Protein AF-A0A6G2DWQ7-F1 (afdb_monomer_lite)

pLDDT: mean 88.45, std 13.05, range [46.72, 98.81]

Organism: Streptococcus pneumoniae (NCBI:txid1313)

Sequence (222 aa):
SEDDTTKKSNIFIDNVEMYQLSKGNSYKKIWRDDFDGEQLNKKYWGYELGSIRGWEQQHYVRSDENVFLRSGNLVLRATNRSKEDQYFNPRNNHRKVVYNSGSVRTHGKVEFLYGKLEMRAKLPKGQGVFPAFWTLGSDFTLDGKINPVQGRGWPSTGEIDIMELVGERNSNGSGNKTVYQTLHYGQSDNDDGKFAGRGTAFKLSSGNFNDSYHTFSIDWYK

InterPro domains:
  IPR000757 Beta-glucanase-like, N-terminal domain [PF00722] (62-221)
  IPR000757 Beta-glucanase-like, N-terminal domain [PS51762] (6-222)
  IPR013320 Concanavalin A-like lectin/glucanase domain superfamily [SSF49899] (21-221)
  IPR050546 Glycosyl Hydrolase Family 16 [PTHR10963] (19-220)

Secondary structure (DSSP, 8-state):
---HHHHHTEEEEEEEEEEEEETTTEEEEEEEE---SSS--TTT-EE--BS-STT-SEEE---TTTEEE-SS-EEEE-EEPPGGG-EEETTEEEEEE-EEE--EE-TTT----SEEEEEEEE---STT---EEEEE-TT--TTS---TTS-PPTTTT-EEEEEEE---SSTTSSGGGEEEEEEE--SSTT---TTTT--EEEE-SSS-TTTS-EEEEEEE--

Foldseek 3Di:
DDDPQQLQQKKWWQKKWFWAQDDPRDTDTDDMDQLPDFADDPLFKDWDAQLQDDQAQETEDPDCVAFGGDPSTTMGGKAFDDPVPKAGRPVGNVGINGIYITDMDRAPRDDDDAFKIKIKMQHHAAAARKDWDKDWANQDDRPQDDDPVRDDGPPQRKMWTLWIAHHYHPRPDFRQFKTKIAIFHDPDPPDPRPHPGVIDMDGDPDDGSNVDIDMGMDHGDD

Structure (mmCIF, N/CA/C/O backbone):
data_AF-A0A6G2DWQ7-F1
#
_entry.id   AF-A0A6G2DWQ7-F1
#
loop_
_atom_site.group_PDB
_atom_site.id
_atom_site.type_symbol
_atom_site.label_atom_id
_atom_site.label_alt_id
_atom_site.label_comp_id
_atom_site.label_asym_id
_atom_site.label_entity_id
_atom_site.label_seq_id
_atom_site.pdbx_PDB_ins_code
_atom_site.Cartn_x
_atom_site.Cartn_y
_atom_site.Cartn_z
_atom_site.occupancy
_atom_site.B_iso_or_equiv
_atom_site.auth_seq_id
_atom_site.auth_comp_id
_atom_site.auth_asym_id
_atom_site.auth_atom_id
_atom_site.pdbx_PDB_model_num
ATOM 1 N N . SER A 1 1 ? 20.137 -15.050 -0.467 1.00 46.72 1 SER A N 1
ATOM 2 C CA . SER A 1 1 ? 20.231 -13.866 0.410 1.00 46.72 1 SER A CA 1
ATOM 3 C C . SER A 1 1 ? 19.825 -12.653 -0.406 1.00 46.72 1 SER A C 1
ATOM 5 O O . SER A 1 1 ? 20.365 -12.462 -1.481 1.00 46.72 1 SER A O 1
ATOM 7 N N . GLU A 1 2 ? 18.832 -11.883 0.037 1.00 54.53 2 GLU A N 1
ATOM 8 C CA . GLU A 1 2 ? 18.524 -10.583 -0.583 1.00 54.53 2 GLU A CA 1
ATOM 9 C C . GLU A 1 2 ? 19.573 -9.561 -0.143 1.00 54.53 2 GLU A C 1
ATOM 11 O O . GLU A 1 2 ? 19.921 -9.528 1.044 1.00 54.53 2 GLU A O 1
ATOM 16 N N . ASP A 1 3 ? 20.073 -8.754 -1.079 1.00 53.94 3 ASP A N 1
ATOM 17 C CA . ASP A 1 3 ? 20.994 -7.665 -0.763 1.00 53.94 3 ASP A CA 1
ATOM 18 C C . ASP A 1 3 ? 20.258 -6.537 -0.011 1.00 53.94 3 ASP A C 1
ATOM 20 O O . ASP A 1 3 ? 19.042 -6.360 -0.124 1.00 53.94 3 ASP A O 1
ATOM 24 N N . ASP A 1 4 ? 20.998 -5.804 0.814 1.00 60.66 4 ASP A N 1
ATOM 25 C CA . ASP A 1 4 ? 20.498 -4.750 1.697 1.00 60.66 4 ASP A CA 1
ATOM 26 C C . ASP A 1 4 ? 19.701 -3.650 0.961 1.00 60.66 4 ASP A C 1
ATOM 28 O O . ASP A 1 4 ? 18.716 -3.132 1.484 1.00 60.66 4 ASP A O 1
ATOM 32 N N . THR A 1 5 ? 20.052 -3.337 -0.287 1.00 60.12 5 THR A N 1
ATOM 33 C CA . THR A 1 5 ? 19.322 -2.390 -1.140 1.00 60.12 5 THR A CA 1
ATOM 34 C C . THR A 1 5 ? 17.927 -2.900 -1.501 1.00 60.12 5 THR A C 1
ATOM 36 O O . THR A 1 5 ? 16.955 -2.164 -1.338 1.00 60.12 5 THR A O 1
ATOM 39 N N . THR A 1 6 ? 17.795 -4.178 -1.874 1.00 58.31 6 THR A N 1
ATOM 40 C CA . THR A 1 6 ? 16.492 -4.797 -2.181 1.00 58.31 6 THR A CA 1
ATOM 41 C C . THR A 1 6 ? 15.595 -4.934 -0.952 1.00 58.31 6 THR A C 1
ATOM 43 O O . THR A 1 6 ? 14.380 -4.814 -1.056 1.00 58.31 6 THR A O 1
ATOM 46 N N . LYS A 1 7 ? 16.166 -5.112 0.247 1.00 62.41 7 LYS A N 1
ATOM 47 C CA . LYS A 1 7 ? 15.385 -5.102 1.497 1.00 62.41 7 LYS A CA 1
ATOM 48 C C . LYS A 1 7 ? 14.864 -3.711 1.846 1.00 62.41 7 LYS A C 1
ATOM 50 O O . LYS A 1 7 ? 13.777 -3.591 2.406 1.00 62.41 7 LYS A O 1
ATOM 55 N N . LYS A 1 8 ? 15.628 -2.666 1.523 1.00 77.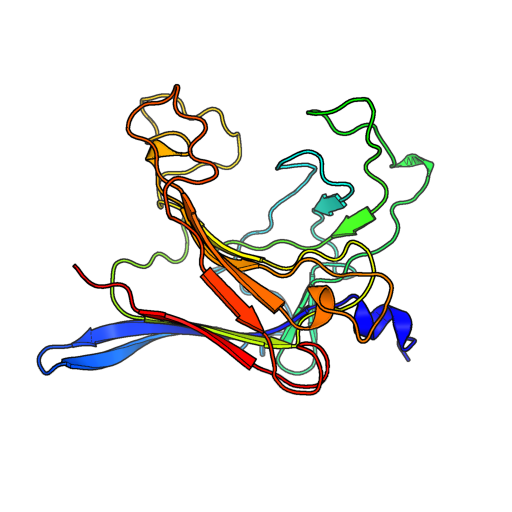06 8 LYS A N 1
ATOM 56 C CA . LYS A 1 8 ? 15.251 -1.269 1.772 1.00 77.06 8 LYS A CA 1
ATOM 57 C C . LYS A 1 8 ? 14.134 -0.787 0.845 1.00 77.06 8 LYS A C 1
ATOM 59 O O . LYS A 1 8 ? 13.400 0.104 1.243 1.00 77.06 8 LYS A O 1
ATOM 64 N N . SER A 1 9 ? 13.951 -1.387 -0.330 1.00 80.25 9 SER A N 1
ATOM 65 C CA . SER A 1 9 ? 12.860 -1.046 -1.260 1.00 80.25 9 SER A CA 1
ATOM 66 C C . SER A 1 9 ? 11.524 -1.740 -0.978 1.00 80.25 9 SER A C 1
ATOM 68 O O . SER A 1 9 ? 10.535 -1.419 -1.634 1.00 80.25 9 SER A O 1
ATOM 70 N N . ASN A 1 10 ? 11.473 -2.680 -0.031 1.00 92.12 10 ASN A N 1
ATOM 71 C CA . ASN A 1 10 ? 10.273 -3.470 0.244 1.00 92.12 10 ASN A CA 1
ATOM 72 C C . ASN A 1 10 ? 9.452 -2.867 1.385 1.00 92.12 10 ASN A C 1
ATOM 74 O O . ASN A 1 10 ? 10.012 -2.430 2.393 1.00 92.12 10 ASN A O 1
ATOM 78 N N . ILE A 1 11 ? 8.127 -2.934 1.263 1.00 96.50 11 ILE A N 1
ATOM 79 C CA . ILE A 1 11 ? 7.237 -2.861 2.426 1.00 96.50 11 ILE A CA 1
ATOM 80 C C . ILE A 1 11 ? 7.021 -4.276 2.964 1.00 96.50 11 ILE A C 1
ATOM 82 O O . ILE A 1 11 ? 6.796 -5.210 2.194 1.00 96.50 11 ILE A O 1
ATOM 86 N N . PHE A 1 12 ? 7.098 -4.422 4.284 1.00 97.62 12 PHE A N 1
ATOM 87 C CA . PHE A 1 12 ? 6.761 -5.654 4.994 1.00 97.62 12 PHE A CA 1
ATOM 88 C C . PHE A 1 12 ? 5.540 -5.372 5.858 1.00 97.62 12 PHE A C 1
ATOM 90 O O . PHE A 1 12 ? 5.636 -4.594 6.807 1.00 97.62 12 PHE A O 1
ATOM 97 N N . ILE A 1 13 ? 4.402 -5.957 5.504 1.00 98.75 13 ILE A N 1
ATOM 98 C CA . ILE A 1 13 ? 3.131 -5.785 6.202 1.00 98.75 13 ILE A CA 1
ATOM 99 C C . ILE A 1 13 ? 2.901 -7.032 7.045 1.00 98.75 13 ILE A C 1
ATOM 101 O O . ILE A 1 13 ? 2.758 -8.123 6.506 1.00 98.75 13 ILE A O 1
ATOM 105 N N . ASP A 1 14 ? 2.884 -6.849 8.357 1.00 98.69 14 ASP A N 1
ATOM 106 C CA . ASP A 1 14 ? 2.750 -7.913 9.350 1.00 98.69 14 ASP A CA 1
ATOM 107 C C . ASP A 1 14 ? 1.288 -8.306 9.543 1.00 98.69 14 ASP A C 1
ATOM 109 O O . ASP A 1 14 ? 0.959 -9.480 9.558 1.00 98.69 14 ASP A O 1
ATOM 113 N N . ASN A 1 15 ? 0.392 -7.325 9.653 1.00 98.75 15 ASN A N 1
ATOM 114 C CA . ASN A 1 15 ? -1.042 -7.580 9.706 1.00 98.75 15 ASN A CA 1
ATOM 115 C C . ASN A 1 15 ? -1.852 -6.342 9.305 1.00 98.75 15 ASN A C 1
ATOM 117 O O . ASN A 1 15 ? -1.349 -5.211 9.332 1.00 98.75 15 ASN A O 1
ATOM 121 N N . VAL A 1 16 ? -3.115 -6.581 8.949 1.00 98.69 16 VAL A N 1
ATOM 122 C CA . VAL A 1 16 ? -4.151 -5.549 8.823 1.00 98.69 16 VAL A CA 1
ATOM 123 C C . VAL A 1 16 ? -5.349 -5.963 9.664 1.00 98.69 16 VAL A C 1
ATOM 125 O O . VAL A 1 16 ? -5.767 -7.121 9.633 1.00 98.69 16 VAL A O 1
ATOM 128 N N . GLU A 1 17 ? -5.910 -5.020 10.411 1.00 98.44 17 GLU A N 1
ATOM 129 C CA . GLU A 1 17 ? -6.989 -5.266 11.358 1.00 98.44 17 GLU A CA 1
ATOM 130 C C . GLU A 1 17 ? -8.097 -4.234 11.233 1.00 98.44 17 GLU A C 1
ATOM 132 O O . GLU A 1 17 ? -7.845 -3.046 11.051 1.00 98.44 17 GLU A O 1
ATOM 137 N N . MET A 1 18 ? -9.332 -4.692 11.407 1.00 97.88 18 MET A N 1
ATOM 138 C CA . MET A 1 18 ? -10.502 -3.832 11.495 1.00 97.88 18 MET A CA 1
ATOM 139 C C . MET A 1 18 ? -11.218 -4.085 12.811 1.00 97.88 18 MET A C 1
ATOM 141 O O . MET A 1 18 ? -11.436 -5.228 13.232 1.00 97.88 18 MET A O 1
ATOM 145 N N . TYR A 1 19 ? -11.645 -2.999 13.431 1.00 96.50 19 TYR A N 1
ATOM 146 C CA . TYR A 1 19 ? -12.366 -2.986 14.683 1.00 96.50 19 TYR A CA 1
ATOM 147 C C . TYR A 1 19 ? -13.627 -2.156 14.533 1.00 96.50 19 TYR A C 1
ATOM 149 O O . TYR A 1 19 ? -13.597 -1.089 13.935 1.00 96.50 19 TYR A O 1
ATOM 157 N N . GLN A 1 20 ? -14.715 -2.590 15.150 1.00 93.81 20 GLN A N 1
ATOM 158 C CA . GLN A 1 20 ? -15.931 -1.797 15.260 1.00 93.81 20 GLN A CA 1
ATOM 159 C C . GLN A 1 20 ? -16.028 -1.189 16.659 1.00 93.81 20 GLN A C 1
ATOM 161 O O . GLN A 1 20 ? -15.717 -1.854 17.654 1.00 93.81 20 GLN A O 1
ATOM 166 N N . LEU A 1 21 ? -16.482 0.063 16.747 1.00 88.19 21 LEU A N 1
ATOM 167 C CA . LEU A 1 21 ? -16.801 0.679 18.031 1.00 88.19 21 LEU A CA 1
ATOM 168 C C . LEU A 1 21 ? -18.049 0.005 18.617 1.00 88.19 21 LEU A C 1
ATOM 170 O O . LEU A 1 21 ? -19.111 -0.022 17.995 1.00 88.19 21 LEU A O 1
ATOM 174 N N . SER A 1 22 ? -17.919 -0.565 19.809 1.00 82.69 22 SER A N 1
ATOM 175 C CA . SER A 1 22 ? -19.009 -1.234 20.515 1.00 82.69 22 SER A CA 1
ATOM 176 C C . SER A 1 22 ? -19.714 -0.295 21.503 1.00 82.69 22 SER A C 1
ATOM 178 O O . SER A 1 22 ? -19.209 0.778 2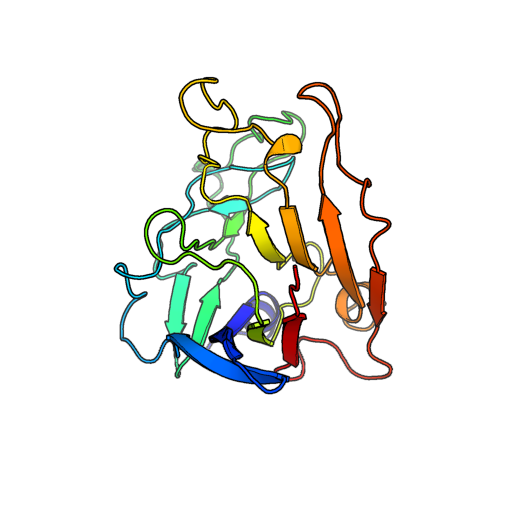1.852 1.00 82.69 22 SER A O 1
ATOM 180 N N . LYS A 1 23 ? -20.907 -0.694 21.971 1.00 76.12 23 LYS A N 1
ATOM 181 C CA . LYS A 1 23 ? -21.638 0.038 23.017 1.00 76.12 23 LYS A CA 1
ATOM 182 C C . LYS A 1 23 ? -20.788 0.056 24.295 1.00 76.12 23 LYS A C 1
ATOM 184 O O . LYS A 1 23 ? -20.592 -0.989 24.904 1.00 76.12 23 LYS A O 1
ATOM 189 N N . GLY A 1 24 ? -20.299 1.237 24.681 1.00 76.31 24 GLY A N 1
ATOM 190 C CA . GLY A 1 24 ? -19.383 1.420 25.816 1.00 76.31 24 GLY A CA 1
ATOM 191 C C . GLY A 1 24 ? -18.009 2.001 25.459 1.00 76.31 24 GLY A C 1
ATOM 192 O O . GLY A 1 24 ? -17.117 1.963 26.298 1.00 76.31 24 GLY A O 1
ATOM 193 N N . ASN A 1 25 ? -17.832 2.537 24.244 1.00 79.44 25 ASN A N 1
ATOM 194 C CA . ASN A 1 25 ? -16.590 3.170 23.772 1.00 79.44 25 ASN A CA 1
ATOM 195 C C . ASN A 1 25 ? -15.371 2.228 23.735 1.00 79.44 25 ASN A C 1
ATOM 197 O O . ASN A 1 25 ? -14.237 2.672 23.899 1.00 79.44 25 ASN A O 1
ATOM 201 N N . SER A 1 26 ? -15.587 0.929 23.508 1.00 86.75 26 SER A N 1
ATOM 202 C CA . SER A 1 26 ? -14.505 -0.046 23.328 1.00 86.75 26 SER A CA 1
ATOM 203 C C . SER A 1 26 ? -14.500 -0.629 21.916 1.00 86.75 26 SER A C 1
ATOM 205 O O . SER A 1 26 ? -15.553 -0.819 21.302 1.00 86.75 26 SER A O 1
ATOM 207 N N . TYR A 1 27 ? -13.309 -0.924 21.399 1.00 91.06 27 TYR A N 1
ATOM 208 C CA . TYR A 1 27 ? -13.114 -1.505 20.073 1.00 91.06 27 TYR A CA 1
ATOM 209 C C . TYR A 1 27 ? -13.199 -3.032 20.108 1.00 91.06 27 TYR A C 1
ATOM 211 O O . TYR A 1 27 ? -12.473 -3.688 20.854 1.00 91.06 27 TYR A O 1
ATOM 219 N N . LYS A 1 28 ? -14.053 -3.611 19.258 1.00 93.56 28 LYS A N 1
ATOM 220 C CA . LYS A 1 28 ? -14.129 -5.059 19.026 1.00 93.56 28 LYS A CA 1
ATOM 221 C C . LYS A 1 28 ? -13.539 -5.388 17.661 1.00 93.56 28 LYS A C 1
ATOM 223 O O . LYS A 1 28 ? -14.036 -4.893 16.657 1.00 93.56 28 LYS A O 1
ATOM 228 N N . LYS A 1 29 ? -12.534 -6.265 17.617 1.00 95.94 29 LYS A N 1
ATOM 229 C CA . LYS A 1 29 ? -11.961 -6.770 16.361 1.00 95.94 29 LYS A CA 1
ATOM 230 C C . LYS A 1 29 ? -13.020 -7.539 15.571 1.00 95.94 29 LYS A C 1
ATOM 232 O O . LYS A 1 29 ? -13.647 -8.447 16.118 1.00 95.94 29 LYS A O 1
ATOM 237 N N . ILE A 1 30 ? -13.218 -7.167 14.311 1.00 96.38 30 ILE A N 1
ATOM 238 C CA . ILE A 1 30 ? -14.202 -7.785 13.408 1.00 96.38 30 ILE A CA 1
ATOM 239 C C . ILE A 1 30 ? -13.545 -8.519 12.241 1.00 96.38 30 ILE A C 1
ATOM 241 O O . ILE A 1 30 ? -14.140 -9.443 11.693 1.00 96.38 30 ILE A O 1
ATOM 245 N N . TRP A 1 31 ? -12.320 -8.141 11.884 1.00 98.12 31 TRP A N 1
ATOM 246 C CA . TRP A 1 31 ? -11.573 -8.756 10.797 1.00 98.12 31 TRP A CA 1
ATOM 247 C C . TRP A 1 31 ? -10.066 -8.570 11.019 1.00 98.12 31 TRP A C 1
ATOM 249 O O . TRP A 1 31 ? -9.642 -7.573 11.608 1.00 98.12 31 TRP A O 1
ATOM 259 N N . ARG A 1 32 ? -9.272 -9.554 10.585 1.00 98.19 32 ARG A N 1
ATOM 260 C CA . ARG A 1 32 ? -7.806 -9.552 10.638 1.00 98.19 32 ARG A CA 1
ATOM 261 C C . ARG A 1 32 ? -7.251 -10.454 9.542 1.00 98.19 32 ARG A C 1
ATOM 263 O O . ARG A 1 32 ? -7.797 -11.534 9.306 1.00 98.19 32 ARG A O 1
ATOM 270 N N . ASP A 1 33 ? -6.158 -10.024 8.927 1.00 98.62 33 ASP A N 1
ATOM 271 C CA . ASP A 1 33 ? -5.277 -10.880 8.135 1.00 98.62 33 ASP A CA 1
ATOM 272 C C . ASP A 1 33 ? -3.845 -10.754 8.665 1.00 98.62 33 ASP A C 1
ATOM 274 O O . ASP A 1 33 ? -3.326 -9.644 8.791 1.00 98.62 33 ASP A O 1
ATOM 278 N N . ASP A 1 34 ? -3.256 -11.900 9.000 1.00 98.44 34 ASP A N 1
ATOM 279 C CA . ASP A 1 34 ? -1.899 -12.066 9.533 1.00 98.44 34 ASP A CA 1
ATOM 280 C C . ASP A 1 34 ? -0.879 -12.435 8.454 1.00 98.44 34 ASP A C 1
ATOM 282 O O . ASP A 1 34 ? 0.313 -12.515 8.720 1.00 98.44 34 ASP A O 1
ATOM 286 N N . PHE A 1 35 ? -1.335 -12.702 7.224 1.00 98.44 35 PHE A N 1
ATOM 287 C CA . PHE A 1 35 ? -0.460 -13.075 6.112 1.00 98.44 35 PHE A CA 1
ATOM 288 C C . PHE A 1 35 ? 0.427 -14.313 6.382 1.00 98.44 35 PHE A C 1
ATOM 290 O O . PHE A 1 35 ? 1.483 -14.474 5.770 1.00 98.44 35 PHE A O 1
ATOM 297 N N . ASP A 1 36 ? -0.037 -15.223 7.245 1.00 96.94 36 ASP A N 1
ATOM 298 C CA . ASP A 1 36 ? 0.637 -16.485 7.601 1.00 96.94 36 ASP A CA 1
ATOM 299 C C . ASP A 1 36 ? 0.451 -17.610 6.563 1.00 96.94 36 ASP A C 1
ATOM 301 O O . ASP A 1 36 ? 0.975 -18.714 6.714 1.00 96.94 36 ASP A O 1
ATOM 305 N N . GLY A 1 37 ? -0.325 -17.356 5.507 1.00 95.00 37 GLY A N 1
ATOM 306 C CA . GLY A 1 37 ? -0.537 -18.314 4.426 1.00 95.00 37 GLY A CA 1
ATOM 307 C C . GLY A 1 37 ? 0.675 -18.469 3.500 1.00 95.00 37 GLY A C 1
ATOM 308 O O . GLY A 1 37 ? 1.614 -17.679 3.511 1.00 95.00 37 GLY A O 1
ATOM 309 N N . GLU A 1 38 ? 0.615 -19.462 2.611 1.00 94.50 38 GLU A N 1
ATOM 310 C CA . GLU A 1 38 ? 1.613 -19.627 1.539 1.00 94.50 38 GLU A CA 1
ATOM 311 C C . GLU A 1 38 ? 1.426 -18.614 0.399 1.00 94.50 38 GLU A C 1
ATOM 313 O O . GLU A 1 38 ? 2.367 -18.270 -0.313 1.00 94.50 38 GLU A O 1
ATOM 318 N N . GLN A 1 39 ? 0.193 -18.142 0.202 1.00 95.06 39 GLN A N 1
ATOM 319 C CA . GLN A 1 39 ? -0.186 -17.185 -0.834 1.00 95.06 39 GLN A CA 1
ATOM 320 C C . GLN A 1 39 ? -1.204 -16.188 -0.287 1.00 95.06 39 GLN A C 1
ATOM 322 O O . GLN A 1 39 ? -1.944 -16.486 0.652 1.00 95.06 39 GLN A O 1
ATOM 327 N N . LEU A 1 40 ? -1.288 -15.022 -0.932 1.00 96.50 40 LEU A N 1
ATOM 328 C CA . LEU A 1 40 ? -2.270 -13.990 -0.613 1.00 96.50 40 LEU A CA 1
ATOM 329 C C . LEU A 1 40 ? -3.694 -14.573 -0.589 1.00 96.50 40 LEU A C 1
ATOM 331 O O . LEU A 1 40 ? -4.139 -15.206 -1.554 1.00 96.50 40 LEU A O 1
ATOM 335 N N . ASN A 1 41 ? -4.434 -14.326 0.494 1.00 97.81 41 ASN A N 1
ATOM 336 C CA . ASN A 1 41 ? -5.795 -14.826 0.632 1.00 97.81 41 ASN A CA 1
ATOM 337 C C . ASN A 1 41 ? -6.746 -14.108 -0.339 1.00 97.81 41 ASN A C 1
ATOM 339 O O . ASN A 1 41 ? -7.228 -13.006 -0.080 1.00 97.81 41 ASN A O 1
ATOM 343 N N . LYS A 1 42 ? -7.078 -14.769 -1.453 1.00 97.00 42 LYS A N 1
ATOM 344 C CA . LYS A 1 42 ? -7.942 -14.215 -2.511 1.00 97.00 42 LYS A CA 1
ATOM 345 C C . LYS A 1 42 ? -9.405 -14.034 -2.100 1.00 97.00 42 LYS A C 1
ATOM 347 O O . LYS A 1 42 ? -10.167 -13.425 -2.855 1.00 97.00 42 LYS A O 1
ATOM 352 N N . LYS A 1 43 ? -9.822 -14.547 -0.936 1.00 97.69 43 LYS A N 1
ATOM 353 C CA . LYS A 1 43 ? -11.130 -14.204 -0.359 1.00 97.69 43 LYS A CA 1
ATOM 354 C C . LYS A 1 43 ? -11.136 -12.782 0.188 1.00 97.69 43 LYS A C 1
ATOM 356 O O . LYS A 1 43 ? -12.185 -12.162 0.148 1.00 97.69 43 LYS A O 1
ATOM 361 N N . TYR A 1 44 ? -9.989 -12.270 0.635 1.00 98.06 44 TYR A N 1
ATOM 362 C CA . TYR A 1 44 ? -9.865 -10.932 1.215 1.00 98.06 44 TYR A CA 1
ATOM 363 C C . TYR A 1 44 ? -9.272 -9.924 0.236 1.00 98.06 44 TYR A C 1
ATOM 365 O O . TYR A 1 44 ? -9.751 -8.800 0.149 1.00 98.06 44 TYR A O 1
ATOM 373 N N . TRP A 1 45 ? -8.292 -10.349 -0.562 1.00 97.88 45 TRP A N 1
ATOM 374 C CA . TRP A 1 45 ? -7.499 -9.452 -1.395 1.00 97.88 45 TRP A CA 1
ATOM 375 C C . TRP A 1 45 ? -7.624 -9.760 -2.889 1.00 97.88 45 TRP A C 1
ATOM 377 O O . TRP A 1 45 ? -7.725 -10.911 -3.319 1.00 97.88 45 TRP A O 1
ATOM 387 N N . GLY A 1 46 ? -7.598 -8.711 -3.702 1.00 95.56 46 GLY A N 1
ATOM 388 C CA . GLY A 1 46 ? -7.368 -8.750 -5.143 1.00 95.56 46 GLY A CA 1
ATOM 389 C C . GLY A 1 46 ? -6.127 -7.939 -5.509 1.00 95.56 46 GLY A C 1
ATOM 390 O O . GLY A 1 46 ? -5.719 -7.063 -4.755 1.00 95.56 46 GLY A O 1
ATOM 391 N N . TYR A 1 47 ? -5.540 -8.226 -6.669 1.00 95.06 47 TYR A N 1
ATOM 392 C CA . TYR A 1 47 ? -4.396 -7.481 -7.198 1.00 95.06 47 TYR A CA 1
ATOM 393 C C . TYR A 1 47 ? -4.877 -6.291 -8.019 1.00 95.06 47 TYR A C 1
ATOM 395 O O . TYR A 1 47 ? -5.858 -6.405 -8.759 1.00 95.06 47 TYR A O 1
ATOM 403 N N . GLU A 1 48 ? -4.149 -5.185 -7.946 1.00 92.94 48 GLU A N 1
ATOM 404 C CA . GLU A 1 48 ? -4.236 -4.137 -8.961 1.00 92.94 48 GLU A CA 1
ATOM 405 C C . GLU A 1 48 ? -3.199 -4.413 -10.054 1.00 92.94 48 GLU A C 1
ATOM 407 O O . GLU A 1 48 ? -2.126 -4.940 -9.764 1.00 92.94 48 GLU A O 1
ATOM 412 N N . LEU A 1 49 ? -3.523 -4.115 -11.316 1.00 93.62 49 LEU A N 1
ATOM 413 C CA . LEU A 1 49 ? -2.688 -4.476 -12.466 1.00 93.62 49 LEU A CA 1
ATOM 414 C C . LEU A 1 49 ? -2.535 -3.297 -13.427 1.00 93.62 49 LEU A C 1
ATOM 416 O O . LEU A 1 49 ? -3.507 -2.608 -13.729 1.00 93.62 49 LEU A O 1
ATOM 420 N N . GLY A 1 50 ? -1.325 -3.106 -13.951 1.00 93.19 50 GLY A N 1
ATOM 421 C CA . GLY A 1 50 ? -1.021 -2.063 -14.928 1.00 93.19 50 GLY A CA 1
ATOM 422 C C . GLY A 1 50 ? -0.594 -0.721 -14.331 1.00 93.19 50 GLY A C 1
ATOM 423 O O . GLY A 1 50 ? -0.293 -0.606 -13.143 1.00 93.19 50 GLY A O 1
ATOM 424 N N . SER A 1 51 ? -0.542 0.308 -15.183 1.00 91.31 51 SER A N 1
ATOM 425 C CA . SER A 1 51 ? -0.395 1.708 -14.761 1.00 91.31 51 SER A CA 1
ATOM 426 C C . SER A 1 51 ? -1.779 2.302 -14.499 1.00 91.31 51 SER A C 1
ATOM 428 O O . SER A 1 51 ? -2.519 2.683 -15.412 1.00 91.31 51 SER A O 1
ATOM 430 N N . ILE A 1 52 ? -2.150 2.333 -13.223 1.00 86.44 52 ILE A N 1
ATOM 431 C CA . ILE A 1 52 ? -3.527 2.616 -12.802 1.00 86.44 52 ILE A CA 1
ATOM 432 C C . ILE A 1 52 ? -3.736 4.060 -12.350 1.00 86.44 52 ILE A C 1
ATOM 434 O O . ILE A 1 52 ? -4.812 4.601 -12.580 1.00 86.44 52 ILE A O 1
ATOM 438 N N . ARG A 1 53 ? -2.715 4.720 -11.788 1.00 85.38 53 ARG A N 1
ATOM 439 C CA . ARG A 1 53 ? -2.845 6.057 -11.190 1.00 85.38 53 ARG A CA 1
ATOM 440 C C . ARG A 1 53 ? -1.700 6.986 -11.574 1.00 85.38 53 ARG A C 1
ATOM 442 O O . ARG A 1 53 ? -0.612 6.551 -11.945 1.00 85.38 53 ARG A O 1
ATOM 449 N N . GLY A 1 54 ? -2.005 8.282 -11.497 1.00 83.81 54 GLY A N 1
ATOM 450 C CA . GLY A 1 54 ? -1.043 9.375 -11.574 1.00 83.81 54 GLY A CA 1
ATOM 451 C C . GLY A 1 54 ? -0.073 9.314 -12.753 1.00 83.81 54 GLY A C 1
ATOM 452 O O . GLY A 1 54 ? -0.343 8.756 -13.817 1.00 83.81 54 GLY A O 1
ATOM 453 N N . TRP A 1 55 ? 1.083 9.934 -12.546 1.00 89.56 55 TRP A N 1
ATOM 454 C CA . TRP A 1 55 ? 2.198 9.952 -13.495 1.00 89.56 55 TRP A CA 1
ATOM 455 C C . TRP A 1 55 ? 3.351 9.101 -12.979 1.00 89.56 55 TRP A C 1
ATOM 457 O O . TRP A 1 55 ? 4.513 9.490 -13.054 1.00 89.56 55 TRP A O 1
ATOM 467 N N . GLU A 1 56 ? 3.027 7.980 -12.355 1.00 91.31 56 GLU A N 1
ATOM 468 C CA . GLU A 1 56 ? 3.997 7.157 -11.654 1.00 91.31 56 GLU A CA 1
ATOM 469 C C . GLU A 1 56 ? 4.784 6.264 -12.635 1.00 91.31 56 GLU A C 1
ATOM 471 O O . GLU A 1 56 ? 4.443 6.155 -13.819 1.00 91.31 56 GLU A O 1
ATOM 476 N N . GLN A 1 57 ? 5.887 5.673 -12.168 1.00 94.69 57 GLN A N 1
ATOM 477 C CA . GLN A 1 57 ? 6.838 4.928 -13.013 1.00 94.69 57 GLN A CA 1
ATOM 478 C C . GLN A 1 57 ? 6.728 3.409 -12.873 1.00 94.69 57 GLN A C 1
ATOM 480 O O . GLN A 1 57 ? 7.544 2.689 -13.451 1.00 94.69 57 GLN A O 1
ATOM 485 N N . GLN A 1 58 ? 5.751 2.918 -12.118 1.00 95.00 58 GLN A N 1
ATOM 486 C CA . GLN A 1 58 ? 5.511 1.501 -11.900 1.00 95.00 58 GLN A CA 1
ATOM 487 C C . GLN A 1 58 ? 4.354 0.967 -12.749 1.00 95.00 58 GLN A C 1
ATOM 489 O O . GLN A 1 58 ? 3.401 1.669 -13.087 1.00 95.00 58 GLN A O 1
ATOM 494 N N . HIS A 1 59 ? 4.449 -0.316 -13.072 1.00 95.94 59 HIS A N 1
ATOM 495 C CA . HIS A 1 59 ? 3.372 -1.152 -13.574 1.00 95.94 59 HIS A CA 1
ATOM 496 C C . HIS A 1 59 ? 3.073 -2.198 -12.495 1.00 95.94 59 HIS A C 1
ATOM 498 O O . HIS A 1 59 ? 3.971 -2.946 -12.103 1.00 95.94 59 HIS A O 1
ATOM 504 N N . TYR A 1 60 ? 1.841 -2.258 -11.991 1.00 96.75 60 TYR A N 1
ATOM 505 C CA . TYR A 1 60 ? 1.489 -3.274 -11.003 1.00 96.75 60 TYR A CA 1
ATOM 506 C C . TYR A 1 60 ? 1.330 -4.644 -11.654 1.00 96.75 60 TYR A C 1
ATOM 508 O O . TYR A 1 60 ? 0.701 -4.769 -12.707 1.00 96.75 60 TYR A O 1
ATOM 516 N N . VAL A 1 61 ? 1.908 -5.669 -11.033 1.00 96.94 61 VAL A N 1
ATOM 517 C CA . VAL A 1 61 ? 1.905 -7.041 -11.549 1.00 96.94 61 VAL A CA 1
ATOM 518 C C . VAL A 1 61 ? 1.458 -8.031 -10.482 1.00 96.94 61 VAL A C 1
ATOM 520 O O . VAL A 1 61 ? 1.682 -7.848 -9.287 1.00 96.94 61 VAL A O 1
ATOM 523 N N . ARG A 1 62 ? 0.878 -9.143 -10.936 1.00 94.94 62 ARG A N 1
ATOM 524 C CA . ARG A 1 62 ? 0.644 -10.334 -10.117 1.00 94.94 62 ARG A CA 1
ATOM 525 C C . ARG A 1 62 ? 1.799 -11.312 -10.333 1.00 94.94 62 ARG A C 1
ATOM 527 O O . ARG A 1 62 ? 1.668 -12.270 -11.086 1.00 94.94 62 ARG A O 1
ATOM 534 N N . SER A 1 63 ? 2.935 -11.021 -9.710 1.00 95.06 63 SER A N 1
ATOM 535 C CA . SER A 1 63 ? 4.131 -11.866 -9.729 1.00 95.06 63 SER A CA 1
ATOM 536 C C . SER A 1 63 ? 4.548 -12.186 -8.301 1.00 95.06 63 SER A C 1
ATOM 538 O O . SER A 1 63 ? 4.533 -11.287 -7.456 1.00 95.06 63 SER A O 1
ATOM 540 N N . ASP A 1 64 ? 5.001 -13.416 -8.060 1.00 94.81 64 ASP A N 1
ATOM 541 C CA . ASP A 1 64 ? 5.602 -13.828 -6.783 1.00 94.81 64 ASP A CA 1
ATOM 542 C C . ASP A 1 64 ? 6.932 -13.098 -6.517 1.00 94.81 64 ASP A C 1
ATOM 544 O O . ASP A 1 64 ? 7.490 -13.158 -5.425 1.00 94.81 64 ASP A O 1
ATOM 548 N N . GLU A 1 65 ? 7.441 -12.349 -7.500 1.00 94.69 65 GLU A N 1
ATOM 549 C CA . GLU A 1 65 ? 8.550 -11.430 -7.300 1.00 94.69 65 GLU A CA 1
ATOM 550 C C . GLU A 1 65 ? 8.112 -10.105 -6.648 1.00 94.69 65 GLU A C 1
ATOM 552 O O . GLU A 1 65 ? 8.901 -9.496 -5.928 1.00 94.69 65 GLU A O 1
ATOM 557 N N . ASN A 1 66 ? 6.884 -9.640 -6.878 1.00 96.25 66 ASN A N 1
ATOM 558 C CA . ASN A 1 66 ? 6.430 -8.309 -6.460 1.00 96.25 66 ASN A CA 1
ATOM 559 C C . ASN A 1 66 ? 5.392 -8.350 -5.338 1.00 96.25 66 ASN A C 1
ATOM 561 O O . ASN A 1 66 ? 5.286 -7.376 -4.598 1.00 96.25 66 ASN A O 1
ATOM 565 N N . VAL A 1 67 ? 4.632 -9.442 -5.222 1.00 97.81 67 VAL A N 1
ATOM 566 C CA . VAL A 1 67 ? 3.601 -9.642 -4.199 1.00 97.81 67 VAL A CA 1
ATOM 567 C C . VAL A 1 67 ? 3.690 -11.074 -3.693 1.00 97.81 67 VAL A C 1
ATOM 569 O O . VAL A 1 67 ? 3.230 -11.999 -4.359 1.00 97.81 67 VAL A O 1
ATOM 572 N N . PHE A 1 68 ? 4.264 -11.262 -2.511 1.00 97.69 68 PHE A N 1
ATOM 573 C CA . PHE A 1 68 ? 4.463 -12.592 -1.940 1.00 97.69 68 PHE A CA 1
ATOM 574 C C . PHE A 1 68 ? 4.360 -12.575 -0.421 1.00 97.69 68 PHE A C 1
ATOM 576 O O . PHE A 1 68 ? 4.521 -11.532 0.213 1.00 97.69 68 PHE A O 1
ATOM 583 N N . LEU A 1 69 ? 4.085 -13.745 0.156 1.00 97.94 69 LEU A N 1
ATOM 584 C CA . LEU A 1 69 ? 4.080 -13.933 1.600 1.00 97.94 69 LEU A CA 1
ATOM 585 C C . LEU A 1 69 ? 5.416 -14.521 2.041 1.00 97.94 69 LEU A C 1
ATOM 587 O O . LEU A 1 69 ? 5.942 -15.443 1.413 1.00 97.94 69 LEU A O 1
ATOM 591 N N . ARG A 1 70 ? 6.001 -13.968 3.102 1.00 95.19 70 ARG A N 1
ATOM 592 C CA . ARG A 1 70 ? 7.264 -14.464 3.650 1.00 95.19 70 ARG A CA 1
ATOM 593 C C . ARG A 1 70 ? 7.377 -14.147 5.127 1.00 95.19 70 ARG A C 1
ATOM 595 O O . ARG A 1 70 ? 7.375 -12.984 5.507 1.00 95.19 70 ARG A O 1
ATOM 602 N N . SER A 1 71 ? 7.578 -15.187 5.936 1.00 93.75 71 SER A N 1
ATOM 603 C CA . SER A 1 71 ? 7.816 -15.050 7.379 1.00 93.75 71 SER A CA 1
ATOM 604 C C . SER A 1 71 ? 6.711 -14.243 8.082 1.00 93.75 71 SER A C 1
ATOM 606 O O . SER A 1 71 ? 7.021 -13.278 8.776 1.00 93.75 71 SER A O 1
ATOM 608 N N . GLY A 1 72 ? 5.440 -14.598 7.849 1.00 95.69 72 GLY A N 1
ATOM 609 C CA . GLY A 1 72 ? 4.279 -13.920 8.453 1.00 95.69 72 GLY A CA 1
ATOM 610 C C . GLY A 1 72 ? 4.104 -12.471 7.989 1.00 95.69 72 GLY A C 1
ATOM 611 O O . GLY A 1 72 ? 3.716 -11.606 8.760 1.00 95.69 72 GLY A O 1
ATOM 612 N N . ASN A 1 73 ? 4.529 -12.156 6.761 1.00 98.12 73 ASN A N 1
ATOM 613 C CA . ASN A 1 73 ? 4.382 -10.823 6.188 1.00 98.12 73 ASN A CA 1
ATOM 614 C C . ASN A 1 73 ? 3.893 -10.908 4.750 1.00 98.12 73 ASN A C 1
ATOM 616 O O . ASN A 1 73 ? 4.431 -11.689 3.961 1.00 98.12 73 ASN A O 1
ATOM 620 N N . LEU A 1 74 ? 2.988 -10.007 4.376 1.00 98.62 74 LEU A N 1
ATOM 621 C CA . LEU A 1 74 ? 2.828 -9.603 2.987 1.00 98.62 74 LEU A CA 1
ATOM 622 C C . LEU A 1 74 ? 3.980 -8.673 2.603 1.00 98.62 74 LEU A C 1
ATOM 624 O O . LEU A 1 74 ? 4.195 -7.628 3.218 1.00 98.62 74 LEU A O 1
ATOM 628 N N . VAL A 1 75 ? 4.711 -9.046 1.559 1.00 97.94 75 VAL A N 1
ATOM 629 C CA . VAL A 1 75 ? 5.807 -8.256 1.007 1.00 97.94 75 VAL A CA 1
ATOM 630 C C . VAL A 1 75 ? 5.384 -7.696 -0.343 1.00 97.94 75 VAL A C 1
ATOM 632 O O . VAL A 1 75 ? 5.088 -8.458 -1.267 1.00 97.94 75 VAL A O 1
ATOM 635 N N . LEU A 1 76 ? 5.388 -6.364 -0.462 1.00 97.88 76 LEU A N 1
ATOM 636 C CA . LEU A 1 76 ? 5.290 -5.689 -1.757 1.00 97.88 76 LEU A CA 1
ATOM 637 C C . LEU A 1 76 ? 6.670 -5.152 -2.127 1.00 97.88 76 LEU A C 1
ATOM 639 O O . LEU A 1 76 ? 7.271 -4.363 -1.389 1.00 97.88 76 LEU A O 1
ATOM 643 N N . ARG A 1 77 ? 7.183 -5.609 -3.267 1.00 95.06 77 ARG A N 1
ATOM 644 C CA . ARG A 1 77 ? 8.524 -5.282 -3.752 1.00 95.06 77 ARG A CA 1
ATOM 645 C C . ARG A 1 77 ? 8.448 -4.579 -5.096 1.00 95.06 77 ARG A C 1
ATOM 647 O O . ARG A 1 77 ? 7.801 -5.063 -6.025 1.00 95.06 77 ARG A O 1
ATOM 654 N N . ALA A 1 78 ? 9.172 -3.470 -5.210 1.00 93.50 78 ALA A N 1
ATOM 655 C CA . ALA A 1 78 ? 9.451 -2.845 -6.492 1.00 93.50 78 ALA A CA 1
ATOM 656 C C . ALA A 1 78 ? 10.651 -3.532 -7.160 1.00 93.50 78 ALA A C 1
ATOM 658 O O . ALA A 1 78 ? 11.669 -3.780 -6.513 1.00 93.50 78 ALA A O 1
ATOM 659 N N . THR A 1 79 ? 10.543 -3.831 -8.451 1.00 93.88 79 THR A N 1
ATOM 660 C CA . THR A 1 79 ? 11.624 -4.425 -9.251 1.00 93.88 79 THR A CA 1
ATOM 661 C C . THR A 1 79 ? 11.807 -3.660 -10.556 1.00 93.88 79 THR A C 1
ATOM 663 O O . THR A 1 79 ? 10.928 -2.908 -10.981 1.00 93.88 79 THR A O 1
ATOM 666 N N . ASN A 1 80 ? 12.965 -3.804 -11.200 1.00 94.44 80 ASN A N 1
ATOM 667 C CA . ASN A 1 80 ? 13.171 -3.213 -12.521 1.00 94.44 80 ASN A CA 1
ATOM 668 C C . ASN A 1 80 ? 12.281 -3.915 -13.549 1.00 94.44 80 ASN A C 1
ATOM 670 O O . ASN A 1 80 ? 12.188 -5.140 -13.566 1.00 94.44 80 ASN A O 1
ATOM 674 N N . ARG A 1 81 ? 11.667 -3.137 -14.440 1.00 95.00 81 ARG A N 1
ATOM 675 C CA . ARG A 1 81 ? 10.965 -3.667 -15.608 1.00 95.00 81 ARG A CA 1
ATOM 676 C C . ARG A 1 81 ? 11.962 -3.845 -16.751 1.00 95.00 81 ARG A C 1
ATOM 678 O O . ARG A 1 81 ? 12.790 -2.956 -16.992 1.00 95.00 81 ARG A O 1
ATOM 685 N N . SER A 1 82 ? 11.895 -4.984 -17.437 1.00 96.56 82 SER A N 1
ATOM 686 C CA . SER A 1 82 ? 12.738 -5.269 -18.603 1.00 96.56 82 SER A CA 1
ATOM 687 C C . SER A 1 82 ? 12.566 -4.178 -19.664 1.00 96.56 82 SER A C 1
ATOM 689 O O . SER A 1 82 ? 11.504 -3.562 -19.751 1.00 96.56 82 SER A O 1
ATOM 691 N N . LYS A 1 83 ? 13.620 -3.871 -20.429 1.00 96.69 83 LYS A N 1
ATOM 692 C CA . LYS A 1 83 ? 13.639 -2.697 -21.325 1.00 96.69 83 LYS A CA 1
ATOM 693 C C . LYS A 1 83 ? 12.566 -2.785 -22.409 1.00 96.69 83 LYS A C 1
ATOM 695 O O . LYS A 1 83 ? 11.983 -1.765 -22.759 1.00 96.69 83 LYS A O 1
ATOM 700 N N . GLU A 1 84 ? 12.329 -3.988 -22.908 1.00 97.31 84 GLU A N 1
ATOM 701 C CA . GLU A 1 84 ? 11.323 -4.345 -23.903 1.00 97.31 84 GLU A CA 1
ATOM 702 C C . GLU A 1 84 ? 9.889 -4.124 -23.408 1.00 97.31 84 GLU A C 1
ATOM 704 O O . GLU A 1 84 ? 9.021 -3.765 -24.198 1.00 97.31 84 GLU A O 1
ATOM 709 N N . ASP A 1 85 ? 9.662 -4.249 -22.101 1.00 96.62 85 ASP A N 1
ATOM 710 C CA . ASP A 1 85 ? 8.353 -4.062 -21.489 1.00 96.62 85 ASP A CA 1
ATOM 711 C C . ASP A 1 85 ? 8.109 -2.616 -21.033 1.00 96.62 85 ASP A C 1
ATOM 713 O O . ASP A 1 85 ? 7.002 -2.299 -20.583 1.00 96.62 85 ASP A O 1
ATOM 717 N N . GLN A 1 86 ? 9.115 -1.734 -21.086 1.00 97.69 86 GLN A N 1
ATOM 718 C CA . GLN A 1 86 ? 8.973 -0.328 -20.694 1.00 97.69 86 GLN A CA 1
ATOM 719 C C . GLN A 1 86 ? 8.141 0.442 -21.717 1.00 97.69 86 GLN A C 1
ATOM 721 O O . GLN A 1 86 ? 8.299 0.302 -22.926 1.00 97.69 86 GLN A O 1
ATOM 726 N N . TYR A 1 87 ? 7.288 1.333 -21.223 1.00 97.31 87 TYR A N 1
ATOM 727 C CA . TYR A 1 87 ? 6.399 2.147 -22.049 1.00 97.31 87 TYR A CA 1
ATOM 728 C C . TYR A 1 87 ? 6.216 3.528 -21.421 1.00 97.31 87 TYR A C 1
ATOM 730 O O . TYR A 1 87 ? 6.596 3.766 -20.273 1.00 97.31 87 TYR A O 1
ATOM 738 N N . PHE A 1 88 ? 5.668 4.472 -22.178 1.00 97.25 88 PHE A N 1
ATOM 739 C CA . PHE A 1 88 ? 5.321 5.784 -21.639 1.00 97.25 88 PHE A CA 1
ATOM 740 C C . PHE A 1 88 ? 4.022 5.709 -20.836 1.00 97.25 88 PHE A C 1
ATOM 742 O O . PHE A 1 88 ? 3.087 5.014 -21.230 1.00 97.25 88 PHE A O 1
ATOM 749 N N . ASN A 1 89 ? 3.965 6.415 -19.706 1.00 94.81 89 ASN A N 1
ATOM 750 C CA . ASN A 1 89 ? 2.799 6.418 -18.835 1.00 94.81 89 ASN A CA 1
ATOM 751 C C . ASN A 1 89 ? 1.559 6.883 -19.638 1.00 94.81 89 ASN A C 1
ATOM 753 O O . ASN A 1 89 ? 1.621 7.938 -20.278 1.00 94.81 89 ASN A O 1
ATOM 757 N N . PRO A 1 90 ? 0.425 6.151 -19.598 1.00 90.88 90 PRO A N 1
ATOM 758 C CA . PRO A 1 90 ? -0.759 6.462 -20.409 1.00 90.88 90 PRO A CA 1
ATOM 759 C C . PRO A 1 90 ? -1.381 7.838 -20.132 1.00 90.88 90 PRO A C 1
ATOM 761 O O . PRO A 1 90 ? -2.184 8.326 -20.921 1.00 90.88 90 PRO A O 1
ATOM 764 N N . ARG A 1 91 ? -1.037 8.450 -18.994 1.00 91.12 91 ARG A N 1
ATOM 765 C CA . ARG A 1 91 ? -1.550 9.738 -18.507 1.00 91.12 91 ARG A CA 1
ATOM 766 C C . ARG A 1 91 ? -0.496 10.846 -18.585 1.00 91.12 91 ARG A C 1
ATOM 768 O O . ARG A 1 91 ? -0.829 12.004 -18.358 1.00 91.12 91 ARG A O 1
ATOM 775 N N . ASN A 1 92 ? 0.763 10.503 -18.878 1.00 90.06 92 ASN A N 1
ATOM 776 C CA . ASN A 1 92 ? 1.855 11.445 -19.116 1.00 90.06 92 ASN A CA 1
ATOM 777 C C . ASN A 1 92 ? 2.935 10.810 -20.005 1.00 90.06 92 ASN A C 1
ATOM 779 O O . ASN A 1 92 ? 3.811 10.078 -19.539 1.00 90.06 92 ASN A O 1
ATOM 783 N N . ASN A 1 93 ? 2.915 11.167 -21.287 1.00 92.06 93 ASN A N 1
ATOM 784 C CA . ASN A 1 93 ? 3.826 10.635 -22.298 1.00 92.06 93 ASN A CA 1
ATOM 785 C C . ASN A 1 93 ? 5.295 11.086 -22.153 1.00 92.06 93 ASN A C 1
ATOM 787 O O . ASN A 1 93 ? 6.139 10.605 -22.900 1.00 92.06 93 ASN A O 1
ATOM 791 N N . HIS A 1 94 ? 5.633 11.957 -21.198 1.00 93.50 94 HIS A N 1
ATOM 792 C CA . HIS A 1 94 ? 7.020 12.334 -20.896 1.00 93.50 94 HIS A CA 1
ATOM 793 C C . HIS A 1 94 ? 7.645 11.467 -19.798 1.00 93.50 94 HIS A C 1
ATOM 795 O O . HIS A 1 94 ? 8.851 11.539 -19.557 1.00 93.50 94 HIS A O 1
ATOM 801 N N . ARG A 1 95 ? 6.847 10.635 -19.119 1.00 94.19 95 ARG A N 1
ATOM 802 C CA . ARG A 1 95 ? 7.306 9.793 -18.013 1.00 94.19 95 ARG A CA 1
ATOM 803 C C . ARG A 1 95 ? 7.263 8.325 -18.415 1.00 94.19 95 ARG A C 1
ATOM 805 O O . ARG A 1 95 ? 6.227 7.826 -18.837 1.00 94.19 95 ARG A O 1
ATOM 812 N N . LYS A 1 96 ? 8.387 7.619 -18.282 1.00 96.31 96 LYS A N 1
ATOM 813 C CA . LYS A 1 96 ? 8.462 6.182 -18.581 1.00 96.31 96 LYS A CA 1
ATOM 814 C C . LYS A 1 96 ? 8.084 5.333 -17.372 1.00 96.31 96 LYS A C 1
ATOM 816 O O . LYS A 1 96 ? 8.560 5.580 -16.263 1.00 96.31 96 LYS A O 1
ATOM 821 N N . VAL A 1 97 ? 7.302 4.294 -17.628 1.00 96.88 97 VAL A N 1
ATOM 822 C CA . VAL A 1 97 ? 7.036 3.194 -16.707 1.00 96.88 97 VAL A CA 1
ATOM 823 C C . VAL A 1 97 ? 8.184 2.195 -16.822 1.00 96.88 97 VAL A C 1
ATOM 825 O O . VAL A 1 97 ? 8.320 1.502 -17.830 1.00 96.88 97 VAL A O 1
ATOM 828 N N . VAL A 1 98 ? 9.047 2.176 -15.806 1.00 96.94 98 VAL A N 1
ATOM 829 C CA . VAL A 1 98 ? 10.330 1.448 -15.803 1.00 96.94 98 VAL A CA 1
ATOM 830 C C . VAL A 1 98 ? 10.479 0.476 -14.633 1.00 96.94 98 VAL A C 1
ATOM 832 O O . VAL A 1 98 ? 11.470 -0.247 -14.564 1.00 96.94 98 VAL A O 1
ATOM 835 N N . TYR A 1 99 ? 9.494 0.427 -13.737 1.00 95.88 99 TYR A N 1
ATOM 836 C CA . TYR A 1 99 ? 9.469 -0.477 -12.592 1.00 95.88 99 TYR A CA 1
ATOM 837 C C . TYR A 1 99 ? 8.242 -1.389 -12.642 1.00 95.88 99 TYR A C 1
ATOM 839 O O . TYR A 1 99 ? 7.190 -1.011 -13.157 1.00 95.88 99 TYR A O 1
ATOM 847 N N . ASN A 1 100 ? 8.367 -2.583 -12.075 1.00 96.56 100 ASN A N 1
ATOM 848 C CA . ASN A 1 100 ? 7.239 -3.394 -11.637 1.00 96.56 100 ASN A CA 1
ATOM 849 C C . ASN A 1 100 ? 7.029 -3.173 -10.137 1.00 96.56 100 ASN A C 1
ATOM 851 O O . ASN A 1 100 ? 7.988 -2.913 -9.410 1.00 96.56 100 ASN A O 1
ATOM 855 N N . SER A 1 101 ? 5.789 -3.258 -9.666 1.00 96.00 101 SER A N 1
ATOM 856 C CA . SER A 1 101 ? 5.472 -3.150 -8.238 1.00 96.00 101 SER A CA 1
ATOM 857 C C . SER A 1 101 ? 4.270 -4.015 -7.863 1.00 96.00 101 SER A C 1
ATOM 859 O O . SER A 1 101 ? 3.591 -4.573 -8.728 1.00 96.00 101 SER A O 1
ATOM 861 N N . GLY A 1 102 ? 4.012 -4.122 -6.564 1.00 95.81 102 GLY A N 1
ATOM 862 C CA . GLY A 1 102 ? 2.852 -4.794 -5.995 1.00 95.81 102 GLY A CA 1
ATOM 863 C C . GLY A 1 102 ? 1.812 -3.803 -5.480 1.00 95.81 102 GLY A C 1
ATOM 864 O O . GLY A 1 102 ? 2.168 -2.812 -4.848 1.00 95.81 102 GLY A O 1
ATOM 865 N N . SER A 1 103 ? 0.533 -4.084 -5.730 1.00 96.56 103 SER A N 1
ATOM 866 C CA . SER A 1 103 ? -0.591 -3.430 -5.054 1.00 96.56 103 SER A CA 1
ATOM 867 C C . SER A 1 103 ? -1.734 -4.424 -4.871 1.00 96.56 103 SER A C 1
ATOM 869 O O . SER A 1 103 ? -2.030 -5.223 -5.768 1.00 96.56 103 SER A O 1
ATOM 871 N N . VAL A 1 104 ? -2.356 -4.386 -3.694 1.00 97.38 104 VAL A N 1
ATOM 872 C CA . VAL A 1 104 ? -3.471 -5.254 -3.313 1.00 97.38 104 VAL A CA 1
ATOM 873 C C . VAL A 1 104 ? -4.605 -4.423 -2.726 1.00 97.38 104 VAL A C 1
ATOM 875 O O . VAL A 1 104 ? -4.372 -3.386 -2.115 1.00 97.38 104 VAL A O 1
ATOM 878 N N . ARG A 1 105 ? -5.843 -4.886 -2.900 1.00 95.69 105 ARG A N 1
ATOM 879 C CA . ARG A 1 105 ? -7.048 -4.195 -2.421 1.00 95.69 105 ARG A CA 1
ATOM 880 C C . ARG A 1 105 ? -8.129 -5.166 -1.965 1.00 95.69 105 ARG A C 1
ATOM 882 O O . ARG A 1 105 ? -8.185 -6.293 -2.456 1.00 95.69 105 ARG A O 1
ATOM 889 N N . THR A 1 106 ? -9.037 -4.707 -1.109 1.00 96.06 106 THR A N 1
ATOM 890 C CA . THR A 1 106 ? -10.169 -5.502 -0.596 1.00 96.06 106 THR A CA 1
ATOM 891 C C . THR A 1 106 ? -11.497 -5.261 -1.322 1.00 96.06 106 THR A C 1
ATOM 893 O O . THR A 1 106 ? -12.526 -5.798 -0.919 1.00 96.06 106 THR A O 1
ATOM 896 N N . HIS A 1 107 ? -11.501 -4.470 -2.398 1.00 91.00 107 HIS A N 1
ATOM 897 C CA . HIS A 1 107 ? -12.711 -4.092 -3.138 1.00 91.00 107 HIS A CA 1
ATOM 898 C C . HIS A 1 107 ? -13.592 -5.299 -3.516 1.00 91.00 107 HIS A C 1
ATOM 900 O O . HIS A 1 107 ? -13.125 -6.234 -4.180 1.00 91.00 107 HIS A O 1
ATOM 906 N N . GLY A 1 108 ? -14.875 -5.242 -3.139 1.00 90.25 108 GLY A N 1
ATOM 907 C CA . GLY A 1 108 ? -15.862 -6.305 -3.360 1.00 90.25 108 GLY A CA 1
ATOM 908 C C . GLY A 1 108 ? -15.612 -7.579 -2.543 1.00 90.25 108 GLY A C 1
ATOM 909 O O . GLY A 1 108 ? -16.090 -8.649 -2.920 1.00 90.25 108 GLY A O 1
ATOM 910 N N . LYS A 1 109 ? -14.798 -7.500 -1.482 1.00 94.38 109 LYS A N 1
ATOM 911 C CA . LYS A 1 109 ? -14.394 -8.642 -0.644 1.00 94.38 109 LYS A CA 1
ATOM 912 C C . LYS A 1 109 ? -14.514 -8.341 0.845 1.00 94.38 109 LYS A C 1
ATOM 914 O O . LYS A 1 109 ? -15.189 -9.076 1.557 1.00 94.38 109 LYS A O 1
ATOM 919 N N . VAL A 1 110 ? -13.839 -7.288 1.306 1.00 96.06 110 VAL A N 1
ATOM 920 C CA . VAL A 1 110 ? -13.855 -6.839 2.703 1.00 96.06 110 VAL A CA 1
ATOM 921 C C . VAL A 1 110 ? -14.080 -5.338 2.709 1.00 96.06 110 VAL A C 1
ATOM 923 O O . VAL A 1 110 ? -13.320 -4.585 2.096 1.00 96.06 110 VAL A O 1
ATOM 926 N N . GLU A 1 111 ? -15.127 -4.926 3.408 1.00 93.50 111 GLU A N 1
ATOM 927 C CA . GLU A 1 111 ? -15.562 -3.541 3.524 1.00 93.50 111 GLU A CA 1
ATOM 928 C C . GLU A 1 111 ? -15.618 -3.138 4.992 1.00 93.50 111 GLU A C 1
ATOM 930 O O . GLU A 1 111 ? -15.805 -3.966 5.887 1.00 93.50 111 GLU A O 1
ATOM 935 N N . PHE A 1 112 ? -15.441 -1.845 5.229 1.00 88.94 112 PHE A N 1
ATOM 936 C CA . PHE A 1 112 ? -15.362 -1.260 6.553 1.00 88.94 112 PHE A CA 1
ATOM 937 C C . PHE A 1 112 ? -16.127 0.059 6.557 1.00 88.94 112 PHE A C 1
ATOM 939 O O . PHE A 1 112 ? -15.942 0.890 5.670 1.00 88.94 112 PHE A O 1
ATOM 946 N N . LEU A 1 113 ? -16.974 0.252 7.565 1.00 90.75 113 LEU A N 1
ATOM 947 C CA . LEU A 1 113 ? -17.654 1.516 7.810 1.00 90.75 113 LEU A CA 1
ATOM 948 C C . LEU A 1 113 ? -17.650 1.795 9.309 1.00 90.75 113 LEU A C 1
ATOM 950 O O . LEU A 1 113 ? -18.305 1.086 10.075 1.00 90.75 113 LEU A O 1
ATOM 954 N N . TYR A 1 114 ? -16.947 2.864 9.680 1.00 92.56 114 TYR A N 1
ATOM 955 C CA . TYR A 1 114 ? -16.687 3.298 11.051 1.00 92.56 114 TYR A CA 1
ATOM 956 C C . TYR A 1 114 ? -15.982 2.271 11.949 1.00 92.56 114 TYR A C 1
ATOM 958 O O . TYR A 1 114 ? -16.079 1.055 11.800 1.00 92.56 114 TYR A O 1
ATOM 966 N N . GLY A 1 115 ? -15.304 2.787 12.967 1.00 94.06 115 GLY A N 1
ATOM 967 C CA . GLY A 1 115 ? -14.502 2.027 13.909 1.00 94.06 115 GLY A CA 1
ATOM 968 C C . GLY A 1 115 ? -13.024 2.342 13.731 1.00 94.06 115 GLY A C 1
ATOM 969 O O . GLY A 1 115 ? -12.673 3.488 13.491 1.00 94.06 115 GLY A O 1
ATOM 970 N N . LYS A 1 116 ? -12.158 1.336 13.816 1.00 96.69 116 LYS A N 1
ATOM 971 C CA . LYS A 1 116 ? -10.713 1.508 13.670 1.00 96.69 116 LYS A CA 1
ATOM 972 C C . LYS A 1 116 ? -10.145 0.555 12.627 1.00 96.69 116 LYS A C 1
ATOM 974 O O . LYS A 1 116 ? -10.486 -0.625 12.629 1.00 96.69 116 LYS A O 1
ATOM 979 N N . LEU A 1 117 ? -9.277 1.064 11.762 1.00 97.81 117 LEU A N 1
ATOM 980 C CA . LEU A 1 117 ? -8.530 0.289 10.771 1.00 97.81 117 LEU A CA 1
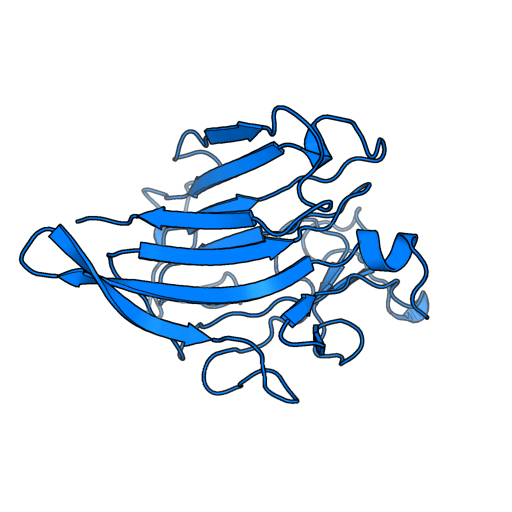ATOM 981 C C . LEU A 1 117 ? -7.037 0.480 11.041 1.00 97.81 117 LEU A C 1
ATOM 983 O O . LEU A 1 117 ? -6.572 1.615 11.105 1.00 97.81 117 LEU A O 1
ATOM 987 N N . GLU A 1 118 ? -6.301 -0.619 11.203 1.00 98.44 118 GLU A N 1
ATOM 988 C CA . GLU A 1 118 ? -4.870 -0.616 11.515 1.00 98.44 118 GLU A CA 1
ATOM 989 C C . GLU A 1 118 ? -4.085 -1.466 10.522 1.00 98.44 118 GLU A C 1
ATOM 991 O O . GLU A 1 118 ? -4.515 -2.553 10.143 1.00 98.44 118 GLU A O 1
ATOM 996 N N . MET A 1 119 ? -2.896 -0.996 10.154 1.00 98.75 119 MET A N 1
ATOM 997 C CA . MET A 1 119 ? -1.873 -1.787 9.483 1.00 98.75 119 MET A CA 1
ATOM 998 C C . MET A 1 119 ? -0.583 -1.714 10.291 1.00 98.75 119 MET A C 1
ATOM 1000 O O . MET A 1 119 ? -0.067 -0.623 10.547 1.00 98.75 119 MET A O 1
ATOM 1004 N N . ARG A 1 120 ? -0.014 -2.872 10.634 1.00 98.81 120 ARG A N 1
ATOM 1005 C CA . ARG A 1 120 ? 1.340 -2.952 11.184 1.00 98.81 120 ARG A CA 1
ATOM 1006 C C . ARG A 1 120 ? 2.321 -3.261 10.063 1.00 98.81 120 ARG A C 1
ATOM 1008 O O . ARG A 1 120 ? 2.249 -4.324 9.454 1.00 98.81 120 ARG A O 1
ATOM 1015 N N . ALA A 1 121 ? 3.250 -2.350 9.790 1.00 98.62 121 ALA A N 1
ATOM 1016 C CA . ALA A 1 121 ? 4.202 -2.510 8.697 1.00 98.62 121 ALA A CA 1
ATOM 1017 C C . ALA A 1 121 ? 5.565 -1.878 8.989 1.00 98.62 121 ALA A C 1
ATOM 1019 O O . ALA A 1 121 ? 5.689 -0.932 9.767 1.00 98.62 121 ALA A O 1
ATOM 1020 N N . LYS A 1 122 ? 6.591 -2.388 8.313 1.00 97.06 122 LYS A N 1
ATOM 1021 C CA . LYS A 1 122 ? 7.901 -1.753 8.165 1.00 97.06 122 LYS A CA 1
ATOM 1022 C C . LYS A 1 122 ? 8.006 -1.218 6.742 1.00 97.06 122 LYS A C 1
ATOM 1024 O O . LYS A 1 122 ? 7.885 -1.987 5.785 1.00 97.06 122 LYS A O 1
ATOM 1029 N N . LEU A 1 123 ? 8.188 0.092 6.603 1.00 97.12 123 LEU A N 1
ATOM 1030 C CA . LEU A 1 123 ? 8.121 0.775 5.311 1.00 97.12 123 LEU A CA 1
ATOM 1031 C C . LEU A 1 123 ? 9.442 0.659 4.536 1.00 97.12 123 LEU A C 1
ATOM 1033 O O . LEU A 1 123 ? 10.497 0.463 5.145 1.00 97.12 123 LEU A O 1
ATOM 1037 N N . PRO A 1 124 ? 9.423 0.804 3.202 1.00 95.00 124 PRO A N 1
ATOM 1038 C CA . PRO A 1 124 ? 10.634 0.989 2.420 1.00 95.00 124 PRO A CA 1
ATOM 1039 C C . PRO A 1 124 ? 11.269 2.362 2.689 1.00 95.00 124 PRO A C 1
ATOM 1041 O O . PRO A 1 124 ? 10.632 3.281 3.200 1.00 95.00 124 PRO A O 1
ATOM 1044 N N . LYS A 1 125 ? 12.531 2.518 2.290 1.00 92.19 125 LYS A N 1
ATOM 1045 C CA . LYS A 1 125 ? 13.246 3.796 2.232 1.00 92.19 125 LYS A CA 1
ATOM 1046 C C . LYS A 1 125 ? 14.106 3.888 0.980 1.00 92.19 125 LYS A C 1
ATOM 1048 O O . LYS A 1 125 ? 14.586 2.881 0.463 1.00 92.19 125 LYS A O 1
ATOM 1053 N N . GLY A 1 126 ? 14.377 5.113 0.550 1.00 89.06 126 GLY A N 1
ATOM 1054 C CA . GLY A 1 126 ? 15.217 5.396 -0.610 1.00 89.06 126 GLY A CA 1
ATOM 1055 C C . GLY A 1 126 ? 14.504 6.246 -1.649 1.00 89.06 126 GLY A C 1
ATOM 1056 O O . GLY A 1 126 ? 13.320 6.540 -1.548 1.00 89.06 126 GLY A O 1
ATOM 1057 N N . GLN A 1 127 ? 15.244 6.683 -2.660 1.00 89.38 127 GLN A N 1
ATOM 1058 C CA . GLN A 1 127 ? 14.718 7.620 -3.643 1.00 89.38 127 GLN A CA 1
ATOM 1059 C C . GLN A 1 127 ? 13.533 7.034 -4.417 1.00 89.38 127 GLN A C 1
ATOM 1061 O O . GLN A 1 127 ? 13.668 5.998 -5.063 1.00 89.38 127 GLN A O 1
ATOM 1066 N N . GLY A 1 128 ? 12.410 7.753 -4.412 1.00 86.94 128 GLY A N 1
ATOM 1067 C CA . GLY A 1 128 ? 11.273 7.465 -5.285 1.00 86.94 128 GLY A CA 1
ATOM 1068 C C . GLY A 1 128 ? 10.375 6.317 -4.827 1.00 86.94 128 GLY A C 1
ATOM 1069 O O . GLY A 1 128 ? 9.419 6.015 -5.537 1.00 86.94 128 GLY A O 1
ATOM 1070 N N . VAL A 1 129 ? 10.635 5.698 -3.665 1.00 91.62 129 VAL A N 1
ATOM 1071 C CA . VAL A 1 129 ? 9.642 4.798 -3.063 1.00 91.62 129 VAL A CA 1
ATOM 1072 C C . VAL A 1 129 ? 8.460 5.620 -2.558 1.00 91.62 129 VAL A C 1
ATOM 1074 O O . VAL A 1 129 ? 8.648 6.676 -1.954 1.00 91.62 129 VAL A O 1
ATOM 1077 N N . PHE A 1 130 ? 7.256 5.122 -2.815 1.00 95.25 130 PHE A N 1
ATOM 1078 C CA . PHE A 1 130 ? 6.005 5.729 -2.378 1.00 95.25 130 PHE A CA 1
ATOM 1079 C C . PHE A 1 130 ? 5.063 4.618 -1.894 1.00 95.25 130 PHE A C 1
ATOM 1081 O O . PHE A 1 130 ? 4.202 4.168 -2.649 1.00 95.25 130 PHE A O 1
ATOM 1088 N N . PRO A 1 131 ? 5.257 4.082 -0.674 1.00 97.06 131 PRO A N 1
ATOM 1089 C CA . PRO A 1 131 ? 4.275 3.190 -0.073 1.00 97.06 131 PRO A CA 1
ATOM 1090 C C . PRO A 1 131 ? 3.048 3.995 0.380 1.00 97.06 131 PRO A C 1
ATOM 1092 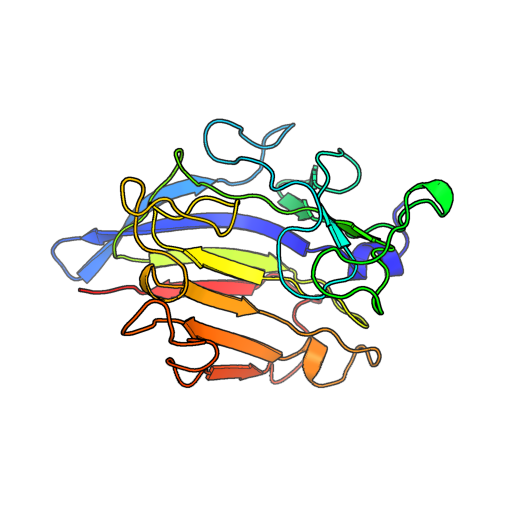O O . PRO A 1 131 ? 3.192 5.100 0.905 1.00 97.06 131 PRO A O 1
ATOM 1095 N N . ALA A 1 132 ? 1.862 3.410 0.219 1.00 97.56 132 ALA A N 1
ATOM 1096 C CA . ALA A 1 132 ? 0.606 3.992 0.673 1.00 97.56 132 ALA A CA 1
ATOM 1097 C C . ALA A 1 132 ? -0.276 2.933 1.352 1.00 97.56 132 ALA A C 1
ATOM 1099 O O . ALA A 1 132 ? -0.335 1.784 0.908 1.00 97.56 132 ALA A O 1
ATOM 1100 N N . PHE A 1 133 ? -0.971 3.334 2.413 1.00 98.56 133 PHE A N 1
ATOM 1101 C CA . PHE A 1 133 ? -2.059 2.602 3.052 1.00 98.56 133 PHE A CA 1
ATOM 1102 C C . PHE A 1 133 ? -3.242 3.547 3.198 1.00 98.56 133 PHE A C 1
ATOM 1104 O O . PHE A 1 133 ? -3.160 4.565 3.886 1.00 98.56 133 PHE 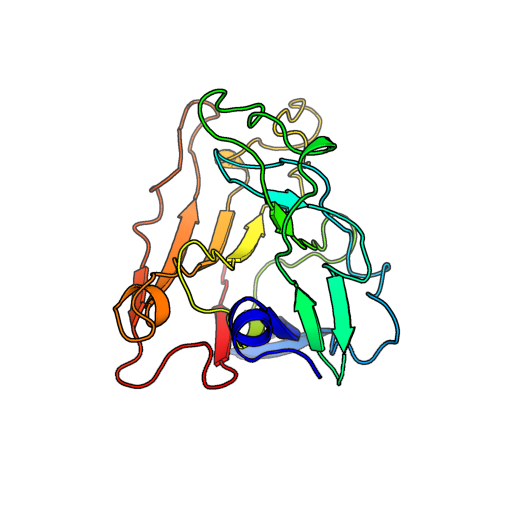A O 1
ATOM 1111 N N . TRP A 1 134 ? -4.319 3.225 2.499 1.00 96.75 134 TRP A N 1
ATOM 1112 C CA . TRP A 1 134 ? -5.380 4.172 2.206 1.00 96.75 134 TRP A CA 1
ATOM 1113 C C . TRP A 1 134 ? -6.683 3.438 1.890 1.00 96.75 134 TRP A C 1
ATOM 1115 O O . TRP A 1 134 ? -6.700 2.215 1.707 1.00 96.75 134 TRP A O 1
ATOM 1125 N N . THR A 1 135 ? -7.782 4.183 1.855 1.00 95.06 135 THR A N 1
ATOM 1126 C CA . THR A 1 135 ? -9.126 3.656 1.590 1.00 95.06 135 THR A CA 1
ATOM 1127 C C . THR A 1 135 ? -9.872 4.528 0.588 1.00 95.06 135 THR A C 1
ATOM 1129 O O . THR A 1 135 ? -9.613 5.724 0.485 1.00 95.06 135 THR A O 1
ATOM 1132 N N . LEU A 1 136 ? -10.829 3.920 -0.113 1.00 91.56 136 LEU A N 1
ATOM 1133 C CA . LEU A 1 136 ? -11.790 4.575 -1.000 1.00 91.56 136 LEU A CA 1
ATOM 1134 C C . LEU A 1 136 ? -13.204 4.112 -0.654 1.00 91.56 136 LEU A C 1
ATOM 1136 O O . LEU A 1 136 ? -13.377 3.026 -0.092 1.00 91.56 136 LEU A O 1
ATOM 1140 N N . GLY A 1 137 ? -14.204 4.894 -1.065 1.00 89.50 137 GLY A N 1
ATOM 1141 C CA . GLY A 1 137 ? -15.597 4.447 -1.083 1.00 89.50 137 GLY A CA 1
ATOM 1142 C C . GLY A 1 137 ? -15.766 3.107 -1.815 1.00 89.50 137 GLY A C 1
ATOM 1143 O O . GLY A 1 137 ? -15.160 2.882 -2.866 1.00 89.50 137 GLY A O 1
ATOM 1144 N N . SER A 1 138 ? -16.597 2.215 -1.261 1.00 87.25 138 SER A N 1
ATOM 1145 C CA . SER A 1 138 ? -16.820 0.841 -1.758 1.00 87.25 138 SER A CA 1
ATOM 1146 C C . SER A 1 138 ? -17.239 0.783 -3.225 1.00 87.25 138 SER A C 1
ATOM 1148 O O . SER A 1 138 ? -16.876 -0.152 -3.934 1.00 87.25 138 SER A O 1
ATOM 1150 N N . ASP A 1 139 ? -17.955 1.807 -3.685 1.00 76.38 139 ASP A N 1
ATOM 1151 C CA . ASP A 1 139 ? -18.530 1.875 -5.028 1.00 76.38 139 ASP A CA 1
ATOM 1152 C C . ASP A 1 139 ? -17.496 2.288 -6.098 1.00 76.38 139 ASP A C 1
ATOM 1154 O O . ASP A 1 139 ? -17.815 2.364 -7.285 1.00 76.38 139 ASP A O 1
ATOM 1158 N N . PHE A 1 140 ? -16.245 2.578 -5.713 1.00 78.25 140 PHE A N 1
ATOM 1159 C CA . PHE A 1 140 ? -15.205 2.995 -6.652 1.00 78.25 140 PHE A CA 1
ATOM 1160 C C . PHE A 1 140 ? -14.594 1.824 -7.442 1.00 78.25 140 PHE A C 1
ATOM 1162 O O . PHE A 1 140 ? -13.880 0.971 -6.900 1.00 78.25 140 PHE A O 1
ATOM 1169 N N . THR A 1 141 ? -14.747 1.853 -8.770 1.00 74.00 141 THR A N 1
ATOM 1170 C CA . THR A 1 141 ? -14.110 0.906 -9.699 1.00 74.00 141 THR A CA 1
ATOM 1171 C C . THR A 1 141 ? -12.829 1.467 -10.337 1.00 74.00 141 THR A C 1
ATOM 1173 O O . THR A 1 141 ? -12.701 2.652 -10.628 1.00 74.00 141 THR A O 1
ATOM 1176 N N . LEU A 1 142 ? -11.838 0.591 -10.556 1.00 66.50 142 LEU A N 1
ATOM 1177 C CA . LEU A 1 142 ? -10.453 0.924 -10.951 1.00 66.50 142 LEU A CA 1
ATOM 1178 C C . LEU A 1 142 ? -10.265 1.516 -12.362 1.00 66.50 142 LEU A C 1
ATOM 1180 O O . LEU A 1 142 ? -9.132 1.779 -12.763 1.00 66.50 142 LEU A O 1
ATOM 1184 N N . ASP A 1 143 ? -11.328 1.702 -13.136 1.00 57.97 143 ASP A N 1
ATOM 1185 C CA . ASP A 1 143 ? -11.256 2.253 -14.490 1.00 57.97 143 ASP A CA 1
ATOM 1186 C C . ASP A 1 143 ? -11.267 3.787 -14.526 1.00 57.97 143 ASP A C 1
ATOM 1188 O O . ASP A 1 143 ? -11.039 4.372 -15.589 1.00 57.97 143 ASP A O 1
ATOM 1192 N N . GLY A 1 144 ? -11.490 4.451 -13.383 1.00 52.94 144 GLY A N 1
ATOM 1193 C CA . GLY A 1 144 ? -11.516 5.914 -13.295 1.00 52.94 144 GLY A CA 1
ATOM 1194 C C . GLY A 1 144 ? -12.579 6.554 -14.199 1.00 52.94 144 GLY A C 1
ATOM 1195 O O . GLY A 1 144 ? -12.500 7.744 -14.493 1.00 52.94 144 GLY A O 1
ATOM 1196 N N . LYS A 1 145 ? -13.548 5.760 -14.670 1.00 48.12 145 LYS A N 1
ATOM 1197 C CA . LYS A 1 145 ? -14.663 6.156 -15.534 1.00 48.12 145 LYS A CA 1
ATOM 1198 C C . LYS A 1 145 ? -15.914 5.457 -15.032 1.00 48.12 145 LYS A C 1
ATOM 1200 O O . LYS A 1 145 ? -16.460 4.576 -15.686 1.00 48.12 145 LYS A O 1
ATOM 1205 N N . ILE A 1 146 ? -16.347 5.853 -13.844 1.00 50.97 146 ILE A N 1
ATOM 1206 C CA . ILE A 1 146 ? -17.576 5.330 -13.269 1.00 50.97 146 ILE A CA 1
ATOM 1207 C C . ILE A 1 146 ? -18.730 5.808 -14.151 1.00 50.97 146 ILE A C 1
ATOM 1209 O O . ILE A 1 146 ? -18.951 7.007 -14.322 1.00 50.97 146 ILE A O 1
ATOM 1213 N N . ASN A 1 147 ? -19.445 4.862 -14.759 1.00 52.25 147 ASN A N 1
ATOM 1214 C CA . ASN A 1 147 ? -20.774 5.134 -15.284 1.00 52.25 147 ASN A CA 1
ATOM 1215 C C . ASN A 1 147 ? -21.626 5.630 -14.100 1.00 52.25 147 ASN A C 1
ATOM 1217 O O . ASN A 1 147 ? -21.605 4.967 -13.067 1.00 52.25 147 ASN A O 1
ATOM 1221 N N . PRO A 1 148 ? -22.395 6.727 -14.202 1.00 54.78 148 PRO A N 1
ATOM 1222 C CA . PRO A 1 148 ? -23.207 7.251 -13.094 1.00 54.78 148 PRO A CA 1
ATOM 1223 C C . PRO A 1 148 ? -24.216 6.248 -12.493 1.00 54.78 148 PRO A C 1
ATOM 1225 O O . PRO A 1 148 ? -24.760 6.494 -11.421 1.00 54.78 148 PRO A O 1
ATOM 1228 N N . VAL A 1 149 ? -24.450 5.101 -13.142 1.00 55.12 149 VAL A N 1
ATOM 1229 C CA . VAL A 1 149 ? -25.236 3.972 -12.608 1.00 55.12 149 VAL A CA 1
ATOM 1230 C C . VAL A 1 149 ? -24.438 3.083 -11.625 1.00 55.12 149 VAL A C 1
ATOM 1232 O O . VAL A 1 149 ? -25.029 2.273 -10.920 1.00 55.12 149 VAL A O 1
ATOM 1235 N N . GLN A 1 150 ? -23.108 3.213 -11.555 1.00 53.72 150 GLN A N 1
ATOM 1236 C CA . GLN A 1 150 ? -22.197 2.315 -10.824 1.00 53.72 150 GLN A CA 1
ATOM 1237 C C . GLN A 1 150 ? -21.620 2.900 -9.520 1.00 53.72 150 GLN A C 1
ATOM 1239 O O . GLN A 1 150 ? -21.039 2.142 -8.752 1.00 53.72 150 GLN A O 1
ATOM 1244 N N . GLY A 1 151 ? -21.780 4.202 -9.250 1.00 65.44 151 GLY A N 1
ATOM 1245 C CA . GLY A 1 151 ? -21.278 4.844 -8.027 1.00 65.44 151 GLY A CA 1
ATOM 1246 C C . GLY A 1 151 ? -20.910 6.318 -8.217 1.00 65.44 151 GLY A C 1
ATOM 1247 O O . GLY A 1 151 ? -21.169 6.906 -9.268 1.00 65.44 151 GLY A O 1
ATOM 1248 N N . ARG A 1 152 ? -20.281 6.928 -7.202 1.00 72.25 152 ARG A N 1
ATOM 1249 C CA . ARG A 1 152 ? -19.693 8.277 -7.304 1.00 72.25 152 ARG A CA 1
ATOM 1250 C C . ARG A 1 152 ? -18.242 8.194 -7.772 1.00 72.25 152 ARG A C 1
ATOM 1252 O O . ARG A 1 152 ? -17.481 7.389 -7.246 1.00 72.25 152 ARG A O 1
ATOM 1259 N N . GLY A 1 153 ? -17.859 9.044 -8.726 1.00 77.06 153 GLY A N 1
ATOM 1260 C CA . GLY A 1 153 ? -16.473 9.215 -9.176 1.00 77.06 153 GLY A CA 1
ATOM 1261 C C . GLY A 1 153 ? -15.547 9.742 -8.079 1.00 77.06 153 GLY A C 1
ATOM 1262 O O . GLY A 1 153 ? -15.998 10.280 -7.068 1.00 77.06 153 GLY A O 1
ATOM 1263 N N . TRP A 1 154 ? -14.237 9.616 -8.280 1.00 81.00 154 TRP A N 1
ATOM 1264 C CA . TRP A 1 154 ? -13.270 10.369 -7.480 1.00 81.00 154 TRP A CA 1
ATOM 1265 C C . TRP A 1 154 ? -13.302 11.851 -7.897 1.00 81.00 154 TRP A C 1
ATOM 1267 O O . TRP A 1 154 ? -13.374 12.102 -9.102 1.00 81.00 154 TRP A O 1
ATOM 1277 N N . PRO A 1 155 ? -13.239 12.821 -6.964 1.00 81.94 155 PRO A N 1
ATOM 1278 C CA . PRO A 1 155 ? -13.044 12.668 -5.514 1.00 81.94 155 PRO A CA 1
ATOM 1279 C C . PRO A 1 155 ? -14.348 12.555 -4.702 1.00 81.94 155 PRO A C 1
ATOM 1281 O O . PRO A 1 155 ? -14.306 12.381 -3.487 1.00 81.94 155 PRO A O 1
ATOM 1284 N N . SER A 1 156 ? -15.519 12.617 -5.339 1.00 81.44 156 SER A N 1
ATOM 1285 C CA . SER A 1 156 ? -16.843 12.543 -4.690 1.00 81.44 156 SER A CA 1
ATOM 1286 C C . SER A 1 156 ? -17.111 11.239 -3.914 1.00 81.44 156 SER A C 1
ATOM 1288 O O . SER A 1 156 ? -17.993 11.206 -3.055 1.00 81.44 156 SER A O 1
ATOM 1290 N N . THR A 1 157 ? -16.381 10.164 -4.222 1.00 83.44 157 THR A N 1
ATOM 1291 C CA . THR A 1 157 ? -16.429 8.863 -3.526 1.00 83.44 157 THR A CA 1
ATOM 1292 C C . THR A 1 157 ? -15.711 8.864 -2.170 1.00 83.44 157 THR A C 1
ATOM 1294 O O . THR A 1 157 ? -15.936 7.979 -1.347 1.00 83.44 157 THR A O 1
ATOM 1297 N N . GLY A 1 158 ? -14.878 9.880 -1.924 1.00 87.88 158 GLY A N 1
ATOM 1298 C CA . GLY A 1 158 ? -14.034 9.990 -0.741 1.00 87.88 158 GLY A CA 1
ATOM 1299 C C . GLY A 1 158 ? -12.796 9.090 -0.795 1.00 87.88 158 GLY A C 1
ATOM 1300 O O . GLY A 1 158 ? -12.861 7.939 -1.225 1.00 87.88 158 GLY A O 1
ATOM 1301 N N . GLU A 1 159 ? -11.677 9.624 -0.317 1.00 91.12 159 GLU A N 1
ATOM 1302 C CA . GLU A 1 159 ? -10.408 8.925 -0.113 1.00 91.12 159 GLU A CA 1
ATOM 1303 C C . GLU A 1 159 ? -9.851 9.281 1.264 1.00 91.12 159 GLU A C 1
ATOM 1305 O O . GLU A 1 159 ? -9.913 10.443 1.685 1.00 91.12 159 GLU A O 1
ATOM 1310 N N . ILE A 1 160 ? -9.308 8.285 1.960 1.00 94.12 160 ILE A N 1
ATOM 1311 C CA . ILE A 1 160 ? -8.612 8.490 3.228 1.00 94.12 160 ILE A CA 1
ATOM 1312 C C . ILE A 1 160 ? -7.234 7.851 3.143 1.00 94.12 160 ILE A C 1
ATOM 1314 O O . ILE A 1 160 ? -7.116 6.625 3.225 1.00 94.12 160 ILE A O 1
ATOM 1318 N N . ASP A 1 161 ? -6.209 8.686 3.052 1.00 96.06 161 ASP A N 1
ATOM 1319 C CA . ASP A 1 161 ? -4.814 8.284 3.143 1.00 96.06 161 ASP A CA 1
ATOM 1320 C C . ASP A 1 161 ? -4.401 8.223 4.606 1.00 96.06 161 ASP A C 1
ATOM 1322 O O . ASP A 1 161 ? -4.222 9.238 5.282 1.00 96.06 161 ASP A O 1
ATOM 1326 N N . ILE A 1 162 ? -4.274 7.001 5.117 1.00 97.62 162 ILE A N 1
ATOM 1327 C CA . ILE A 1 162 ? -3.915 6.726 6.514 1.00 97.62 162 ILE A CA 1
ATOM 1328 C C . ILE A 1 162 ? -2.397 6.838 6.690 1.00 97.62 162 ILE A C 1
ATOM 1330 O O . ILE A 1 162 ? -1.903 7.231 7.750 1.00 97.62 162 ILE A O 1
ATOM 1334 N N . MET A 1 163 ? -1.646 6.467 5.654 1.00 98.12 163 MET A N 1
ATOM 1335 C CA . MET A 1 163 ? -0.199 6.600 5.604 1.00 98.12 163 MET A CA 1
ATOM 1336 C C . MET A 1 163 ? 0.272 6.679 4.160 1.00 98.12 163 MET A C 1
ATOM 1338 O O . MET A 1 163 ? 0.073 5.741 3.393 1.00 98.12 163 MET A O 1
ATOM 1342 N N . GLU A 1 164 ? 0.987 7.747 3.842 1.00 97.56 164 GLU A N 1
ATOM 1343 C CA . GLU A 1 164 ? 1.821 7.866 2.650 1.00 97.56 164 GLU A CA 1
ATOM 1344 C C . GLU A 1 164 ? 3.240 8.249 3.060 1.00 97.56 164 GLU A C 1
ATOM 1346 O O . GLU A 1 164 ? 3.436 9.064 3.961 1.00 97.56 164 GLU A O 1
ATOM 1351 N N . LEU A 1 165 ? 4.252 7.708 2.388 1.00 96.44 165 LEU A N 1
ATOM 1352 C CA . LEU A 1 165 ? 5.641 8.136 2.558 1.00 96.44 165 LEU A CA 1
ATOM 1353 C C . LEU A 1 165 ? 6.223 8.515 1.202 1.00 96.44 165 LEU A C 1
ATOM 1355 O O . LEU A 1 165 ? 6.030 7.798 0.229 1.00 96.44 165 LEU A O 1
ATOM 1359 N N . VAL A 1 166 ? 7.004 9.594 1.145 1.00 94.19 166 VAL A N 1
ATOM 1360 C CA . VAL A 1 166 ? 7.759 9.966 -0.059 1.00 94.19 166 VAL A CA 1
ATOM 1361 C C . VAL A 1 166 ? 9.242 9.785 0.217 1.00 94.19 166 VAL A C 1
ATOM 1363 O O . VAL A 1 166 ? 9.885 10.601 0.880 1.00 94.19 166 VAL A O 1
ATOM 1366 N N . GLY A 1 167 ? 9.788 8.684 -0.285 1.00 92.12 167 GLY A N 1
ATOM 1367 C CA . GLY A 1 167 ? 11.166 8.303 -0.044 1.00 92.12 167 GLY A CA 1
ATOM 1368 C C . GLY A 1 167 ? 12.160 9.204 -0.771 1.00 92.12 167 GLY A C 1
ATOM 1369 O O . GLY A 1 167 ? 11.965 9.618 -1.918 1.00 92.12 167 GLY A O 1
ATOM 1370 N N . GLU A 1 168 ? 13.283 9.473 -0.114 1.00 89.69 168 GLU A N 1
ATOM 1371 C CA . GLU A 1 168 ? 14.338 10.333 -0.643 1.00 89.69 168 GLU A CA 1
ATOM 1372 C C . GLU A 1 168 ? 15.695 9.627 -0.694 1.00 89.69 168 GLU A C 1
ATOM 1374 O O . GLU A 1 168 ? 15.948 8.637 -0.002 1.00 89.69 168 GLU A O 1
ATOM 1379 N N . ARG A 1 169 ? 16.598 10.149 -1.535 1.00 88.00 169 ARG A N 1
ATOM 1380 C CA . ARG A 1 169 ? 17.924 9.556 -1.764 1.00 88.00 169 ARG A CA 1
ATOM 1381 C C . ARG A 1 169 ? 18.777 9.519 -0.500 1.00 88.00 169 ARG A C 1
ATOM 1383 O O . ARG A 1 169 ? 19.505 8.553 -0.282 1.00 88.00 169 ARG A O 1
ATOM 1390 N N . ASN A 1 170 ? 18.706 10.563 0.324 1.00 87.50 170 ASN A N 1
ATOM 1391 C CA . ASN A 1 170 ? 19.398 10.569 1.600 1.00 87.50 170 ASN A CA 1
ATOM 1392 C C . ASN A 1 170 ? 18.635 9.677 2.585 1.00 87.50 170 ASN A C 1
ATOM 1394 O O . ASN A 1 170 ? 17.587 10.051 3.103 1.00 87.50 170 ASN A O 1
ATOM 1398 N N . SER A 1 171 ? 19.195 8.504 2.884 1.00 74.81 171 SER A N 1
ATOM 1399 C CA . SER A 1 171 ? 18.601 7.537 3.821 1.00 74.81 171 SER A CA 1
ATOM 1400 C C . SER A 1 171 ? 18.221 8.126 5.191 1.00 74.81 171 SER A C 1
ATOM 1402 O O . SER A 1 171 ? 17.328 7.597 5.847 1.00 74.81 171 SER A O 1
ATOM 1404 N N . ASN A 1 172 ? 18.847 9.237 5.594 1.00 80.75 172 ASN A N 1
ATOM 1405 C CA . ASN A 1 172 ? 18.603 9.921 6.861 1.00 80.75 172 ASN A CA 1
ATOM 1406 C C . ASN A 1 172 ? 17.811 11.227 6.749 1.00 80.75 172 ASN A C 1
ATOM 1408 O O . ASN A 1 172 ? 17.588 11.868 7.783 1.00 80.75 172 ASN A O 1
ATOM 1412 N N . GLY A 1 173 ? 17.425 11.668 5.554 1.00 86.75 173 GLY A N 1
ATOM 1413 C CA . GLY A 1 173 ? 16.679 12.913 5.439 1.00 86.75 173 GLY A CA 1
ATOM 1414 C C . GLY A 1 173 ? 15.172 12.726 5.610 1.00 86.75 173 GLY A C 1
ATOM 1415 O O . GLY A 1 173 ? 14.691 11.666 6.022 1.00 86.75 173 GLY A O 1
ATOM 1416 N N . SER A 1 174 ? 14.437 13.823 5.441 1.00 91.62 174 SER A N 1
ATOM 1417 C CA . SER A 1 174 ? 13.104 13.979 6.027 1.00 91.62 174 SER A CA 1
ATOM 1418 C C . SER A 1 174 ? 12.062 13.058 5.399 1.00 91.62 174 SER A C 1
ATOM 1420 O O . SER A 1 174 ? 11.216 12.549 6.130 1.00 91.62 174 SER A O 1
ATOM 1422 N N . GLY A 1 175 ? 12.136 12.803 4.093 1.00 91.62 175 GLY A N 1
ATOM 1423 C CA . GLY A 1 175 ? 11.187 11.961 3.362 1.00 91.62 175 GLY A CA 1
ATOM 1424 C C . GLY A 1 175 ? 11.144 10.519 3.864 1.00 91.62 175 GLY A C 1
ATOM 1425 O O . GLY A 1 175 ? 10.075 9.958 4.049 1.00 91.62 175 GLY A O 1
ATOM 1426 N N . ASN A 1 176 ? 12.289 9.943 4.245 1.00 91.88 176 ASN A N 1
ATOM 1427 C CA . ASN A 1 176 ? 12.341 8.584 4.806 1.00 91.88 176 ASN A CA 1
ATOM 1428 C C . ASN A 1 176 ? 11.853 8.502 6.272 1.00 91.88 176 ASN A C 1
ATOM 1430 O O . ASN A 1 176 ? 11.770 7.414 6.843 1.00 91.88 176 ASN A O 1
ATOM 1434 N N . LYS A 1 177 ? 11.572 9.647 6.906 1.00 95.44 177 LYS A N 1
ATOM 1435 C CA . LYS A 1 177 ? 11.206 9.774 8.330 1.00 95.44 177 LYS A CA 1
ATOM 1436 C C . LYS A 1 177 ? 9.834 10.394 8.548 1.00 95.44 177 LYS A C 1
ATOM 1438 O O . LYS A 1 177 ? 9.445 10.570 9.700 1.00 95.44 177 LYS A O 1
ATOM 1443 N N . THR A 1 178 ? 9.149 10.768 7.474 1.00 96.81 178 THR A N 1
ATOM 1444 C CA . THR A 1 178 ? 7.881 11.493 7.522 1.00 96.81 178 THR A CA 1
ATOM 1445 C C . THR A 1 178 ? 6.830 10.682 6.791 1.00 96.81 178 THR A C 1
ATOM 1447 O O . THR A 1 178 ? 7.069 10.242 5.670 1.00 96.81 178 THR A O 1
ATOM 1450 N N . VAL A 1 179 ? 5.682 10.502 7.433 1.00 97.69 179 VAL A N 1
ATOM 1451 C CA . VAL A 1 179 ? 4.470 10.003 6.786 1.00 97.69 179 VAL A CA 1
ATOM 1452 C C . VAL A 1 179 ? 3.434 11.111 6.724 1.00 97.69 179 VAL A C 1
ATOM 1454 O O . VAL A 1 179 ? 3.391 11.967 7.610 1.00 97.69 179 VAL A O 1
ATOM 1457 N N . TYR A 1 180 ? 2.618 11.082 5.684 1.00 96.88 180 TYR A N 1
ATOM 1458 C CA . TYR A 1 180 ? 1.538 12.017 5.416 1.00 96.88 180 TYR A CA 1
ATOM 1459 C C . TYR A 1 180 ? 0.195 11.303 5.554 1.00 96.88 180 TYR A C 1
ATOM 1461 O O . TYR A 1 180 ? 0.101 10.094 5.340 1.00 96.88 180 TYR A O 1
ATOM 1469 N N . GLN A 1 181 ? -0.813 12.059 5.973 1.00 95.19 181 GLN A N 1
ATOM 1470 C CA . GLN A 1 181 ? -2.191 11.619 6.147 1.00 95.19 181 GLN A CA 1
ATOM 1471 C C . GLN A 1 181 ? -3.094 12.660 5.508 1.00 95.19 181 GLN A C 1
ATOM 1473 O O . GLN A 1 181 ? -2.991 13.845 5.843 1.00 95.19 181 GLN A O 1
ATOM 1478 N N . THR A 1 182 ? -3.987 12.238 4.623 1.00 93.25 182 THR A N 1
ATOM 1479 C CA . THR A 1 182 ? -4.789 13.170 3.831 1.00 93.25 182 THR A CA 1
ATOM 1480 C C . THR A 1 182 ? -6.210 12.651 3.661 1.00 93.25 182 THR A C 1
ATOM 1482 O O . THR A 1 182 ? -6.457 11.452 3.590 1.00 93.25 182 THR A O 1
ATOM 1485 N N . LEU A 1 183 ? -7.169 13.574 3.631 1.00 91.69 183 LEU A N 1
ATOM 1486 C CA . LEU A 1 183 ? -8.529 13.293 3.186 1.00 91.69 183 LEU A CA 1
ATOM 1487 C C . LEU A 1 183 ? -8.729 13.953 1.825 1.00 91.69 183 LEU A C 1
ATOM 1489 O O . LEU A 1 183 ? -8.470 15.156 1.682 1.00 91.69 183 LEU A O 1
ATOM 1493 N N . HIS A 1 184 ? -9.249 13.196 0.863 1.00 88.19 184 HIS A N 1
ATOM 1494 C CA . HIS A 1 184 ? -9.698 13.731 -0.418 1.00 88.19 184 HIS A CA 1
ATOM 1495 C C . HIS A 1 184 ? -11.203 13.560 -0.549 1.00 88.19 184 HIS A C 1
ATOM 1497 O O . HIS A 1 184 ? -11.756 12.486 -0.321 1.00 88.19 184 HIS A O 1
ATOM 1503 N N . TYR A 1 185 ? -11.879 14.647 -0.896 1.00 86.38 185 TYR A N 1
ATOM 1504 C CA . TYR A 1 185 ? -13.308 14.669 -1.159 1.00 86.38 185 TYR A CA 1
ATOM 1505 C C . TYR A 1 185 ? -13.608 15.826 -2.110 1.00 86.38 185 TYR A C 1
ATOM 1507 O O . TYR A 1 185 ? -12.889 16.825 -2.116 1.00 86.38 185 TYR A O 1
ATOM 1515 N N . GLY A 1 186 ? -14.656 15.686 -2.915 1.00 78.12 186 GLY A N 1
ATOM 1516 C CA . GLY A 1 186 ? -15.155 16.760 -3.771 1.00 78.12 186 GLY A CA 1
ATOM 1517 C C . GLY A 1 186 ? -16.632 17.009 -3.555 1.00 78.12 186 GLY A C 1
ATOM 1518 O O . GLY A 1 186 ? -17.376 16.120 -3.137 1.00 78.12 186 GLY A O 1
ATOM 1519 N N . GLN A 1 187 ? -17.057 18.232 -3.860 1.00 66.69 187 GLN A N 1
ATOM 1520 C CA . GLN A 1 187 ? -18.478 18.593 -3.874 1.00 66.69 187 GLN A CA 1
ATOM 1521 C C . GLN A 1 187 ? -19.135 18.376 -5.249 1.00 66.69 187 GLN A C 1
ATOM 1523 O O . GLN A 1 187 ? -20.356 18.463 -5.362 1.00 66.69 187 GLN A O 1
ATOM 1528 N N . SER A 1 188 ? -18.345 18.094 -6.292 1.00 61.12 188 SER A N 1
ATOM 1529 C CA . SER A 1 188 ? -18.816 17.783 -7.647 1.00 61.12 188 SER A CA 1
ATOM 1530 C C . SER A 1 188 ? -17.732 17.059 -8.453 1.00 61.12 188 SER A C 1
ATOM 1532 O O . SER A 1 188 ? -16.559 17.119 -8.091 1.00 61.12 188 SER A O 1
ATOM 1534 N N . ASP A 1 189 ? -18.105 16.457 -9.584 1.00 57.78 189 ASP A N 1
ATOM 1535 C CA . ASP A 1 189 ? -17.185 15.734 -10.481 1.00 57.78 189 ASP A CA 1
ATOM 1536 C C . ASP A 1 189 ? -16.141 16.639 -11.181 1.00 57.78 189 ASP A C 1
ATOM 1538 O O . ASP A 1 189 ? -15.237 16.135 -11.841 1.00 57.78 189 ASP A O 1
ATOM 1542 N N . ASN A 1 190 ? -16.250 17.968 -11.032 1.00 57.09 190 ASN A N 1
ATOM 1543 C CA . ASN A 1 190 ? -15.305 18.963 -11.561 1.00 57.09 190 ASN A CA 1
ATOM 1544 C C . ASN A 1 190 ? -14.305 19.478 -10.507 1.00 57.09 190 ASN A C 1
ATOM 1546 O O . ASN A 1 190 ? -13.535 20.396 -10.791 1.00 57.09 190 ASN A O 1
ATOM 1550 N N . ASP A 1 191 ? -14.358 18.960 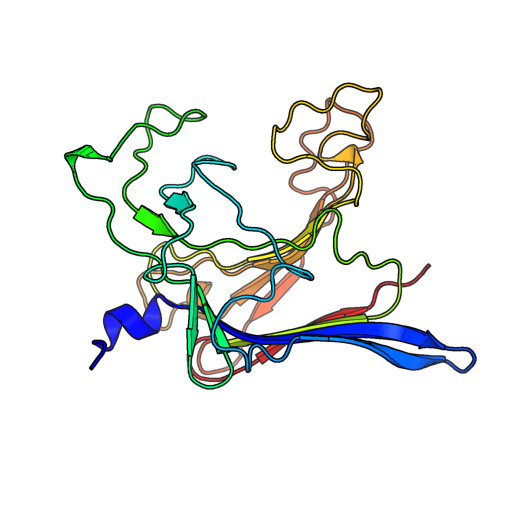-9.279 1.00 60.66 191 ASP A N 1
ATOM 1551 C CA . ASP A 1 191 ? -13.415 19.310 -8.219 1.00 60.66 191 ASP A CA 1
ATOM 1552 C C . ASP A 1 191 ? -12.193 18.395 -8.308 1.00 60.66 191 ASP A C 1
ATOM 1554 O O . ASP A 1 191 ? -12.319 17.172 -8.265 1.00 60.66 191 ASP A O 1
ATOM 1558 N N . ASP A 1 192 ? -11.002 18.982 -8.413 1.00 63.44 192 ASP A N 1
ATOM 1559 C CA . ASP A 1 192 ? -9.764 18.214 -8.444 1.00 63.44 192 ASP A CA 1
ATOM 1560 C C . ASP A 1 192 ? -9.434 17.594 -7.080 1.00 63.44 192 ASP A C 1
ATOM 1562 O O . ASP A 1 192 ? -8.516 16.788 -7.055 1.00 63.44 192 ASP A O 1
ATOM 1566 N N . GLY A 1 193 ? -10.116 17.946 -5.969 1.00 57.84 193 GLY A N 1
ATOM 1567 C CA . GLY A 1 193 ? -10.167 17.247 -4.660 1.00 57.84 193 GLY A CA 1
ATOM 1568 C C . GLY A 1 193 ? -8.846 16.941 -3.939 1.00 57.84 193 GLY A C 1
ATOM 1569 O O . GLY A 1 193 ? -8.841 16.500 -2.787 1.00 57.84 193 GLY A O 1
ATOM 1570 N N . LYS A 1 194 ? -7.707 17.211 -4.585 1.00 61.12 194 LYS A N 1
ATOM 1571 C CA . LYS A 1 194 ? -6.348 16.794 -4.217 1.00 61.12 194 LYS A CA 1
ATOM 1572 C C . LYS A 1 194 ? -5.889 17.337 -2.869 1.00 61.12 194 LYS A C 1
ATOM 1574 O O . LYS A 1 194 ? -4.911 16.837 -2.343 1.00 61.12 194 LYS A O 1
ATOM 1579 N N . PHE A 1 195 ? -6.570 18.334 -2.299 1.00 57.94 195 PHE A N 1
ATOM 1580 C CA . PHE A 1 195 ? -6.150 18.973 -1.045 1.00 57.94 195 PHE A CA 1
ATOM 1581 C C . PHE A 1 195 ? -7.305 19.344 -0.104 1.00 57.94 195 PHE A C 1
ATOM 1583 O O . PHE A 1 195 ? -7.117 20.156 0.805 1.00 57.94 195 PHE A O 1
ATOM 1590 N N . ALA A 1 196 ? -8.497 18.768 -0.289 1.00 59.91 196 ALA A N 1
ATOM 1591 C CA . ALA A 1 196 ? -9.686 19.171 0.465 1.00 59.91 196 ALA A CA 1
ATOM 1592 C C . ALA A 1 196 ? -9.576 18.911 1.991 1.00 59.91 196 ALA A C 1
ATOM 1594 O O . ALA A 1 196 ? -10.263 19.558 2.783 1.00 59.91 196 ALA A O 1
ATOM 1595 N N . GLY A 1 197 ? -8.677 18.023 2.435 1.00 61.50 197 GLY A N 1
ATOM 1596 C CA . GLY A 1 197 ? -8.532 17.619 3.838 1.00 61.50 197 GLY A CA 1
ATOM 1597 C C . GLY A 1 197 ? -7.546 18.391 4.722 1.00 61.50 197 GLY A C 1
ATOM 1598 O O . GLY A 1 197 ? -7.531 18.123 5.917 1.00 61.50 197 GLY A O 1
ATOM 1599 N N . ARG A 1 198 ? -6.720 19.313 4.190 1.00 72.31 198 ARG A N 1
ATOM 1600 C CA . ARG A 1 198 ? -5.562 19.900 4.920 1.00 72.31 198 ARG A CA 1
ATOM 1601 C C . ARG A 1 198 ? -4.717 18.821 5.624 1.00 72.31 198 ARG A C 1
ATOM 1603 O O . ARG A 1 198 ? -4.676 18.767 6.851 1.00 72.31 198 ARG A O 1
ATOM 1610 N N . GLY A 1 199 ? -4.076 17.962 4.830 1.00 82.44 199 GLY A N 1
ATOM 1611 C CA . GLY A 1 199 ? -3.341 16.799 5.330 1.00 82.44 199 GLY A CA 1
ATOM 1612 C C . GLY A 1 199 ? -2.338 17.108 6.448 1.00 82.44 199 GLY A C 1
ATOM 1613 O O . GLY A 1 199 ? -1.773 18.203 6.533 1.00 82.44 199 GLY A O 1
ATOM 1614 N N . THR A 1 200 ? -2.122 16.124 7.314 1.00 91.94 200 THR A N 1
ATOM 1615 C CA . THR A 1 200 ? -1.162 16.170 8.419 1.00 91.94 200 THR A CA 1
ATOM 1616 C C . THR A 1 200 ? 0.077 15.353 8.085 1.00 91.94 200 THR A C 1
ATOM 1618 O O . THR A 1 200 ? 0.069 14.493 7.208 1.00 91.94 200 THR A O 1
ATOM 1621 N N . ALA A 1 201 ? 1.173 15.627 8.789 1.00 95.19 201 ALA A N 1
ATOM 1622 C CA . ALA A 1 201 ? 2.398 14.854 8.664 1.00 95.19 201 ALA A CA 1
ATOM 1623 C C . ALA A 1 201 ? 2.926 14.479 10.047 1.00 95.19 201 ALA A C 1
ATOM 1625 O O . ALA A 1 201 ? 2.946 15.308 10.959 1.00 95.19 201 ALA A O 1
ATOM 1626 N N . PHE A 1 202 ? 3.401 13.245 10.186 1.00 96.69 202 PHE A N 1
ATOM 1627 C CA . PHE A 1 202 ? 4.096 12.781 11.378 1.00 96.69 202 PHE A CA 1
ATOM 1628 C C . PHE A 1 202 ? 5.539 12.437 11.029 1.00 96.69 202 PHE A C 1
ATOM 1630 O O . PHE A 1 202 ? 5.804 11.640 10.128 1.00 96.69 202 PHE A O 1
ATOM 1637 N N . LYS A 1 203 ? 6.479 13.030 11.768 1.00 96.88 203 LYS A N 1
ATOM 1638 C CA . LYS A 1 203 ? 7.914 12.824 11.582 1.00 96.88 203 LYS A CA 1
ATOM 1639 C C . LYS A 1 203 ? 8.518 12.151 12.806 1.00 96.88 203 LYS A C 1
ATOM 1641 O O . LYS A 1 203 ? 8.376 12.649 13.921 1.00 96.88 203 LYS A O 1
ATOM 1646 N N . LEU A 1 204 ? 9.249 11.062 12.588 1.00 95.88 204 LEU A N 1
ATOM 1647 C CA . LEU A 1 204 ? 10.007 10.404 13.650 1.00 95.88 204 LEU A CA 1
ATOM 1648 C C . LEU A 1 204 ? 11.100 11.335 14.196 1.00 95.88 204 LEU A C 1
ATOM 1650 O O . LEU A 1 204 ? 11.832 11.979 13.438 1.00 95.88 204 LEU A O 1
ATOM 1654 N N . SER A 1 205 ? 11.240 11.367 15.522 1.00 94.06 205 SER A N 1
ATOM 1655 C CA . SER A 1 205 ? 12.285 12.133 16.214 1.00 94.06 205 SER A CA 1
ATOM 1656 C C . SER A 1 205 ? 13.681 11.521 16.042 1.00 94.06 205 SER A C 1
ATOM 1658 O O . SER A 1 205 ? 14.682 12.232 16.090 1.00 94.06 205 SER A O 1
ATOM 1660 N N . SER A 1 206 ? 13.757 10.209 15.807 1.00 92.50 206 SER A N 1
ATOM 1661 C CA . SER A 1 206 ? 14.987 9.461 15.539 1.00 92.50 206 SER A CA 1
ATOM 1662 C C . SER A 1 206 ? 14.690 8.221 14.687 1.00 92.50 206 SER A C 1
ATOM 1664 O O . SER A 1 206 ? 13.543 7.784 14.610 1.00 92.50 206 SER A O 1
ATOM 1666 N N . GLY A 1 207 ? 15.711 7.671 14.023 1.00 92.06 207 GLY A N 1
ATOM 1667 C CA . GLY A 1 207 ? 15.540 6.535 13.108 1.00 92.06 207 GLY A CA 1
ATOM 1668 C C . GLY A 1 207 ? 14.716 6.874 11.861 1.00 92.06 207 GLY A C 1
ATOM 1669 O O . GLY A 1 207 ? 14.573 8.043 11.495 1.00 92.06 207 GLY A O 1
ATOM 1670 N N . ASN A 1 208 ? 14.224 5.845 11.176 1.00 93.31 208 ASN A N 1
ATOM 1671 C CA . ASN A 1 208 ? 13.331 5.922 10.017 1.00 93.31 208 ASN A CA 1
ATOM 1672 C C . ASN A 1 208 ? 12.320 4.754 10.029 1.00 93.31 208 ASN A C 1
ATOM 1674 O O . ASN A 1 208 ? 12.522 3.758 10.721 1.00 93.31 208 ASN A O 1
ATOM 1678 N N . PHE A 1 209 ? 11.262 4.840 9.218 1.00 95.19 209 PHE A N 1
ATOM 1679 C CA . PHE A 1 209 ? 10.188 3.831 9.188 1.00 95.19 209 PHE A CA 1
ATOM 1680 C C . PHE A 1 209 ? 10.596 2.460 8.608 1.00 95.19 209 PHE A C 1
ATOM 1682 O O . PHE A 1 209 ? 9.791 1.529 8.608 1.00 95.19 209 PHE A O 1
ATOM 1689 N N . ASN A 1 210 ? 11.832 2.321 8.114 1.00 95.00 210 ASN A N 1
ATOM 1690 C CA . ASN A 1 210 ? 12.408 1.050 7.674 1.00 95.00 210 ASN A CA 1
ATOM 1691 C C . ASN A 1 210 ? 13.199 0.339 8.788 1.00 95.00 210 ASN A C 1
ATOM 1693 O O . ASN A 1 210 ? 13.568 -0.820 8.612 1.00 95.00 210 ASN A O 1
ATOM 1697 N N . ASP A 1 211 ? 13.463 0.991 9.926 1.00 93.44 211 ASP A N 1
ATOM 1698 C CA . ASP A 1 211 ? 14.265 0.405 11.010 1.00 93.44 211 ASP A CA 1
ATOM 1699 C C . ASP A 1 211 ? 13.446 -0.572 11.878 1.00 93.44 211 ASP A C 1
ATOM 1701 O O . ASP A 1 211 ? 13.982 -1.555 12.390 1.00 93.44 211 ASP A O 1
ATOM 1705 N N . SER A 1 212 ? 12.135 -0.349 12.003 1.00 95.12 212 SER A N 1
ATOM 1706 C CA . SER A 1 212 ? 11.224 -1.152 12.824 1.00 95.12 212 SER A CA 1
ATOM 1707 C C . SER A 1 212 ? 9.817 -1.206 12.236 1.00 95.12 212 SER A C 1
ATOM 1709 O O . SER A 1 212 ? 9.469 -0.432 11.351 1.00 95.12 212 SER A O 1
ATOM 1711 N N . TYR A 1 213 ? 8.993 -2.124 12.737 1.00 97.81 213 TYR A N 1
ATOM 1712 C CA . TYR A 1 213 ? 7.561 -2.098 12.454 1.00 97.81 213 TYR A CA 1
ATOM 1713 C C . TYR A 1 213 ? 6.883 -0.962 13.215 1.00 97.81 213 TYR A C 1
ATOM 1715 O O . TYR A 1 213 ? 7.163 -0.742 14.394 1.00 97.81 213 TYR A O 1
ATOM 1723 N N . HIS A 1 214 ? 5.943 -0.306 12.548 1.00 98.38 214 HIS A N 1
ATOM 1724 C CA . HIS A 1 214 ? 5.079 0.729 13.095 1.00 98.38 214 HIS A CA 1
ATOM 1725 C C . HIS A 1 214 ? 3.620 0.382 12.799 1.00 98.38 214 HIS A C 1
ATOM 1727 O O . HIS A 1 214 ? 3.332 -0.327 11.834 1.00 98.38 214 HIS A O 1
ATOM 1733 N N . THR A 1 215 ? 2.708 0.883 13.627 1.00 98.56 215 THR A N 1
ATOM 1734 C CA . THR A 1 215 ? 1.268 0.773 13.388 1.00 98.56 215 THR A CA 1
ATOM 1735 C C . THR A 1 215 ? 0.760 2.085 12.811 1.00 98.56 215 THR A C 1
ATOM 1737 O O . THR A 1 215 ? 0.973 3.145 13.398 1.00 98.56 215 THR A O 1
ATOM 1740 N N . PHE A 1 216 ? 0.094 1.999 11.666 1.00 98.56 216 PHE A N 1
ATOM 1741 C CA . PHE A 1 216 ? -0.596 3.103 11.010 1.00 98.56 216 PHE A CA 1
ATOM 1742 C C . PHE A 1 216 ? -2.090 2.851 11.123 1.00 98.56 216 PHE A C 1
ATOM 1744 O O . PHE A 1 216 ? -2.556 1.767 10.773 1.00 98.56 216 PHE A O 1
ATOM 1751 N N . SER A 1 217 ? -2.833 3.820 11.645 1.00 97.38 217 SER A N 1
ATOM 1752 C CA . SER A 1 217 ? -4.231 3.609 12.003 1.00 97.38 217 SER A CA 1
ATOM 1753 C C . SER A 1 217 ? -5.093 4.828 11.742 1.00 97.38 217 SER A C 1
ATOM 1755 O O . SER A 1 217 ? -4.638 5.958 11.912 1.00 97.38 217 SER A O 1
ATOM 1757 N N . ILE A 1 218 ? -6.362 4.577 11.444 1.00 95.44 218 ILE A N 1
ATOM 1758 C CA . ILE A 1 218 ? -7.428 5.570 11.520 1.00 95.44 218 ILE A CA 1
ATOM 1759 C C . ILE A 1 218 ? -8.480 5.116 12.522 1.00 95.44 218 ILE A C 1
ATOM 1761 O O . ILE A 1 218 ? -8.896 3.957 12.504 1.00 95.44 218 ILE A O 1
ATOM 1765 N N . ASP A 1 219 ? -8.936 6.058 13.340 1.00 94.44 219 ASP A N 1
ATOM 1766 C CA . ASP A 1 219 ? -10.183 5.945 14.077 1.00 94.44 219 ASP A CA 1
ATOM 1767 C C . ASP A 1 219 ? -11.252 6.767 13.339 1.00 94.44 219 ASP A C 1
ATOM 1769 O O . ASP A 1 219 ? -11.169 7.994 13.254 1.00 94.44 219 ASP A O 1
ATOM 1773 N N . TRP A 1 220 ? -12.243 6.089 12.769 1.00 92.50 220 TRP A N 1
ATOM 1774 C CA . TRP A 1 220 ? -13.301 6.680 11.960 1.00 92.50 220 TRP A CA 1
ATOM 1775 C C . TRP A 1 220 ? -14.640 6.624 12.693 1.00 92.50 220 TRP A C 1
ATOM 1777 O O . TRP A 1 220 ? -15.224 5.559 12.889 1.00 92.50 220 TRP A O 1
ATOM 1787 N N . TYR A 1 221 ? -15.153 7.788 13.074 1.00 87.88 221 TYR A N 1
ATOM 1788 C CA . TYR A 1 221 ? -16.414 7.923 13.798 1.00 87.88 221 TYR A CA 1
ATOM 1789 C C . TYR A 1 221 ? -17.505 8.534 12.912 1.00 87.88 221 TYR A C 1
ATOM 1791 O O . TYR A 1 221 ? -17.212 9.132 11.874 1.00 87.88 221 TYR A O 1
ATOM 1799 N N . LYS A 1 222 ? -18.759 8.347 13.333 1.00 81.06 222 LYS A N 1
ATOM 1800 C CA . LYS A 1 222 ? -19.934 8.974 12.723 1.00 81.06 222 LYS A CA 1
ATOM 1801 C C . LYS A 1 222 ? -20.027 10.453 13.086 1.00 81.06 222 LYS A C 1
ATOM 1803 O O . LYS A 1 222 ? -19.728 10.774 14.257 1.00 81.06 222 LYS A O 1
#

Radius of gyration: 17.71 Å; chains: 1; bounding box: 46×40×50 Å